Protein AF-A0A3D6DN88-F1 (afdb_monomer_lite)

Structure (mmCIF, N/CA/C/O backbone):
data_AF-A0A3D6DN88-F1
#
_entry.id   AF-A0A3D6DN88-F1
#
loop_
_atom_site.group_PDB
_atom_site.id
_atom_site.type_symbol
_atom_site.label_atom_id
_atom_site.label_alt_id
_atom_site.label_comp_id
_atom_site.label_asym_id
_atom_site.label_entity_id
_atom_site.label_seq_id
_atom_site.pdbx_PDB_ins_code
_atom_site.Cartn_x
_atom_site.Cartn_y
_atom_site.Cartn_z
_atom_site.occupancy
_atom_site.B_iso_or_equiv
_atom_site.auth_seq_id
_atom_site.auth_comp_id
_atom_site.auth_asym_id
_atom_site.auth_atom_id
_atom_site.pdbx_PDB_model_num
ATOM 1 N N . VAL A 1 1 ? -4.951 -26.914 9.205 1.00 35.53 1 VAL A N 1
ATOM 2 C CA . VAL A 1 1 ? -4.952 -25.450 9.433 1.00 35.53 1 VAL A CA 1
ATOM 3 C C . VAL A 1 1 ? -3.585 -24.925 9.035 1.00 35.53 1 VAL A C 1
ATOM 5 O O . VAL A 1 1 ? -2.614 -25.218 9.719 1.00 35.53 1 VAL A O 1
ATOM 8 N N . VAL A 1 2 ? -3.480 -24.282 7.871 1.00 30.03 2 VAL A N 1
ATOM 9 C CA . VAL A 1 2 ? -2.215 -23.715 7.381 1.00 30.03 2 VAL A CA 1
ATOM 10 C C . VAL A 1 2 ? -1.983 -22.422 8.155 1.00 30.03 2 VAL A C 1
ATOM 12 O O . VAL A 1 2 ? -2.781 -21.496 8.041 1.00 30.03 2 VAL A O 1
ATOM 15 N N . ARG A 1 3 ? -0.951 -22.385 9.005 1.00 32.50 3 ARG A N 1
ATOM 16 C CA . ARG A 1 3 ?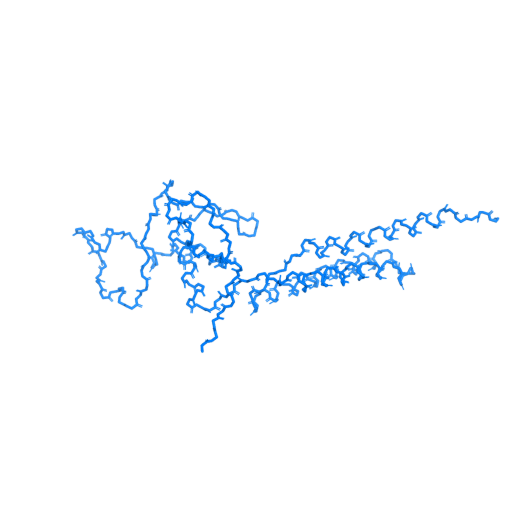 -0.565 -21.158 9.709 1.00 32.50 3 ARG A CA 1
ATOM 17 C C . ARG A 1 3 ? -0.012 -20.183 8.663 1.00 32.50 3 ARG A C 1
ATOM 19 O O . ARG A 1 3 ? 0.866 -20.596 7.902 1.00 32.50 3 ARG A O 1
ATOM 26 N N . PRO A 1 4 ? -0.523 -18.944 8.569 1.00 43.53 4 PRO A N 1
ATOM 27 C CA . PRO A 1 4 ? 0.064 -17.964 7.670 1.00 43.53 4 PRO A CA 1
ATOM 28 C C . PRO A 1 4 ? 1.532 -17.742 8.071 1.00 43.53 4 PRO A C 1
ATOM 30 O O . PRO A 1 4 ? 1.839 -17.767 9.267 1.00 43.53 4 PRO A O 1
ATOM 33 N N . PRO A 1 5 ? 2.449 -17.574 7.104 1.00 41.22 5 PRO A N 1
ATOM 34 C CA . PRO A 1 5 ? 3.838 -17.269 7.405 1.00 41.22 5 PRO A CA 1
ATOM 35 C C . PRO A 1 5 ? 3.883 -15.921 8.127 1.00 41.22 5 PRO A C 1
ATOM 37 O O . PRO A 1 5 ? 3.556 -14.888 7.545 1.00 41.22 5 PRO A O 1
ATOM 40 N N . VAL A 1 6 ? 4.234 -15.953 9.411 1.00 47.09 6 VAL A N 1
ATOM 41 C CA . VAL A 1 6 ? 4.543 -14.756 10.189 1.00 47.09 6 VAL A CA 1
ATOM 42 C C . VAL A 1 6 ? 5.851 -14.213 9.622 1.00 47.09 6 VAL A C 1
ATOM 44 O O . VAL A 1 6 ? 6.874 -14.901 9.634 1.00 47.09 6 VAL A O 1
ATOM 47 N N . GLU A 1 7 ? 5.788 -13.027 9.019 1.00 44.28 7 GLU A N 1
ATOM 48 C CA . GLU A 1 7 ? 6.960 -12.315 8.511 1.00 44.28 7 GLU A CA 1
ATOM 49 C C . GLU A 1 7 ? 7.939 -12.137 9.687 1.00 44.28 7 GLU A C 1
ATOM 51 O O . GLU A 1 7 ? 7.512 -11.837 10.799 1.00 44.28 7 GLU A O 1
ATOM 56 N N . ARG A 1 8 ? 9.217 -12.472 9.450 1.00 45.00 8 ARG A N 1
ATOM 57 C CA . ARG A 1 8 ? 10.301 -12.660 10.438 1.00 45.00 8 ARG A CA 1
ATOM 58 C C . ARG A 1 8 ? 10.067 -11.968 11.784 1.00 45.00 8 ARG A C 1
ATOM 60 O O . ARG A 1 8 ? 9.995 -10.746 11.846 1.00 45.00 8 ARG A O 1
ATOM 67 N N . SER A 1 9 ? 10.098 -12.758 12.855 1.00 44.97 9 SER A N 1
ATOM 68 C CA . SER A 1 9 ? 10.211 -12.258 14.220 1.00 44.97 9 SER A CA 1
ATOM 69 C C . SER A 1 9 ? 11.434 -11.342 14.346 1.00 44.97 9 SER A C 1
ATOM 71 O O . SER A 1 9 ? 12.577 -11.810 14.311 1.00 44.97 9 SER A O 1
ATOM 73 N N . GLY A 1 10 ? 11.204 -10.032 14.407 1.00 47.97 10 GLY A N 1
ATOM 74 C CA . GLY A 1 10 ? 12.234 -9.053 14.731 1.00 47.97 10 GLY A CA 1
ATOM 75 C C . GLY A 1 10 ? 12.596 -9.137 16.212 1.00 47.97 10 GLY A C 1
ATOM 76 O O . GLY A 1 10 ? 11.818 -9.632 17.026 1.00 47.97 10 GLY A O 1
ATOM 77 N N . GLN A 1 11 ? 13.780 -8.649 16.584 1.00 44.59 11 GLN A N 1
ATOM 78 C CA . GLN A 1 11 ? 14.059 -8.387 17.995 1.00 44.59 11 GLN A CA 1
ATOM 79 C C . GLN A 1 11 ? 13.208 -7.197 18.438 1.00 44.59 11 GLN A C 1
ATOM 81 O O . GLN A 1 11 ? 13.181 -6.171 17.756 1.00 44.59 11 GLN A O 1
ATOM 86 N N . ALA A 1 12 ? 12.516 -7.349 19.568 1.00 49.75 12 ALA A N 1
ATOM 87 C CA . ALA A 1 12 ? 11.800 -6.274 20.236 1.00 49.75 12 ALA A CA 1
ATOM 88 C C . ALA A 1 12 ? 12.651 -4.994 20.249 1.00 49.75 12 ALA A C 1
ATOM 90 O O . ALA A 1 12 ? 13.790 -5.006 20.724 1.00 49.75 12 ALA A O 1
ATOM 91 N N . ARG A 1 13 ? 12.110 -3.879 19.740 1.00 52.81 13 ARG A N 1
ATOM 92 C CA . ARG A 1 13 ? 12.705 -2.566 20.016 1.00 52.81 13 ARG A CA 1
ATOM 93 C C . ARG A 1 13 ? 12.749 -2.394 21.535 1.00 52.81 13 ARG A C 1
ATOM 95 O O . ARG A 1 13 ? 11.733 -2.595 22.196 1.00 52.81 13 ARG A O 1
ATOM 102 N N . SER A 1 14 ? 13.903 -1.987 22.062 1.00 51.66 14 SER A N 1
ATOM 103 C CA . SER A 1 14 ? 14.187 -1.780 23.495 1.00 51.66 14 SER A CA 1
ATOM 104 C C . SER A 1 14 ? 13.261 -0.788 24.208 1.00 51.66 14 SER A C 1
ATOM 106 O O . SER A 1 14 ? 13.357 -0.614 25.418 1.00 51.66 14 SER A O 1
ATOM 108 N N . ASP A 1 15 ? 12.389 -0.122 23.459 1.00 59.69 15 ASP A N 1
ATOM 109 C CA . ASP A 1 15 ? 11.631 1.042 23.900 1.00 59.69 15 ASP A CA 1
ATOM 110 C C . ASP A 1 15 ? 10.203 0.669 24.335 1.00 59.69 15 ASP A C 1
ATOM 112 O O . ASP A 1 15 ? 9.448 1.532 24.779 1.00 59.69 15 ASP A O 1
ATOM 116 N N . CYS A 1 16 ? 9.806 -0.605 24.206 1.00 62.19 16 CYS A N 1
ATOM 117 C CA . CYS A 1 16 ? 8.543 -1.092 24.749 1.00 62.19 16 CYS A CA 1
ATOM 118 C C . CYS A 1 16 ? 8.782 -1.677 26.151 1.00 62.19 16 CYS A C 1
ATOM 120 O O . CYS A 1 16 ? 9.330 -2.775 26.254 1.00 62.19 16 CYS A O 1
ATOM 122 N N . PRO A 1 17 ? 8.340 -1.008 27.233 1.00 69.06 17 PRO A N 1
ATOM 123 C CA . PRO A 1 17 ? 8.574 -1.475 28.603 1.00 69.06 17 PRO A CA 1
ATOM 124 C C . PRO A 1 17 ? 7.858 -2.797 28.933 1.00 69.06 17 PRO A C 1
ATOM 126 O O . PRO A 1 17 ? 8.089 -3.363 29.996 1.00 69.06 17 PRO A O 1
ATOM 129 N N . LEU A 1 18 ? 6.982 -3.273 28.041 1.00 69.81 18 LEU A N 1
ATOM 130 C CA . LEU A 1 18 ? 6.251 -4.534 28.166 1.00 69.81 18 LEU A CA 1
ATOM 131 C C . LEU A 1 18 ? 6.956 -5.720 27.493 1.00 69.81 18 LEU A C 1
ATOM 133 O O . LEU A 1 18 ? 6.513 -6.846 27.684 1.00 69.81 18 LEU A O 1
ATOM 137 N N . LEU A 1 19 ? 8.011 -5.482 26.704 1.00 74.12 19 LEU A N 1
ATOM 138 C CA . LEU A 1 19 ? 8.761 -6.537 26.024 1.00 74.12 19 LEU A CA 1
ATOM 139 C C . LEU A 1 19 ? 9.985 -6.925 26.858 1.00 74.12 19 LEU A C 1
ATOM 141 O O . LEU A 1 19 ? 10.793 -6.080 27.243 1.00 74.12 19 LEU A O 1
ATOM 145 N N . THR A 1 20 ? 10.131 -8.217 27.123 1.00 73.25 20 THR A N 1
ATOM 146 C CA . THR A 1 20 ? 11.238 -8.809 27.875 1.00 73.25 20 THR A CA 1
ATOM 147 C C . THR A 1 20 ? 12.112 -9.691 26.985 1.00 73.25 20 THR A C 1
ATOM 149 O O . THR A 1 20 ? 11.738 -10.094 25.881 1.00 73.25 20 THR A O 1
ATOM 152 N N . ALA A 1 21 ? 13.337 -9.968 27.442 1.00 67.00 21 ALA A N 1
ATOM 153 C CA . ALA A 1 21 ? 14.254 -10.838 26.715 1.00 67.00 21 ALA A CA 1
ATOM 154 C C . ALA A 1 21 ? 13.666 -12.257 26.613 1.00 67.00 21 ALA A C 1
ATOM 156 O O . ALA A 1 21 ? 13.482 -12.923 27.628 1.00 67.00 21 ALA A O 1
ATOM 157 N N . GLY A 1 22 ? 13.408 -12.715 25.386 1.00 68.75 22 GLY A N 1
ATOM 158 C CA . GLY A 1 22 ? 12.780 -14.012 25.112 1.00 68.75 22 GLY A CA 1
ATOM 159 C C . GLY A 1 22 ? 11.368 -13.921 24.531 1.00 68.75 22 GLY A C 1
ATOM 160 O O . GLY A 1 22 ? 10.872 -14.937 24.049 1.00 68.75 22 GLY A O 1
ATOM 161 N N . ASP A 1 23 ? 10.754 -12.736 24.510 1.00 70.25 23 ASP A N 1
ATOM 162 C CA . ASP A 1 23 ? 9.445 -12.558 23.883 1.00 70.25 23 ASP A CA 1
ATOM 163 C C . ASP A 1 23 ? 9.529 -12.694 22.358 1.00 70.25 23 ASP A C 1
ATOM 165 O O . ASP A 1 23 ? 10.377 -12.087 21.693 1.00 70.25 23 ASP A O 1
ATOM 169 N N . GLU A 1 24 ? 8.615 -13.483 21.790 1.00 69.06 24 GLU A N 1
ATOM 170 C CA . GLU A 1 24 ? 8.428 -13.563 20.345 1.00 69.06 24 GLU A CA 1
ATOM 171 C C . GLU A 1 24 ? 7.574 -12.387 19.873 1.00 69.06 24 GLU A C 1
ATOM 173 O O . GLU A 1 24 ? 6.378 -12.295 20.158 1.00 69.06 24 GLU A O 1
ATOM 178 N N . VAL A 1 25 ? 8.193 -11.487 19.113 1.00 70.38 25 VAL A N 1
ATOM 179 C CA . VAL A 1 25 ? 7.507 -10.353 18.496 1.00 70.38 25 VAL A CA 1
ATOM 180 C C . VAL A 1 25 ? 7.293 -10.648 17.023 1.00 70.38 25 VAL A C 1
ATOM 182 O O . VAL A 1 25 ? 8.228 -11.013 16.316 1.00 70.38 25 VAL A O 1
ATOM 185 N N . ALA A 1 26 ? 6.065 -10.461 16.550 1.00 68.44 26 ALA A N 1
ATOM 186 C CA . ALA A 1 26 ? 5.732 -10.506 15.136 1.00 68.44 26 ALA A CA 1
ATOM 187 C C . ALA A 1 26 ? 5.526 -9.083 14.616 1.00 68.44 26 ALA A C 1
ATOM 189 O O . ALA A 1 26 ? 4.709 -8.333 15.152 1.00 68.44 26 ALA A O 1
ATOM 190 N N . GLU A 1 27 ? 6.234 -8.721 13.549 1.00 73.06 27 GLU A N 1
ATOM 191 C CA . GLU A 1 27 ? 5.916 -7.513 12.797 1.00 73.06 27 GLU A CA 1
ATOM 192 C C . GLU A 1 27 ? 4.832 -7.839 11.769 1.00 73.06 27 GLU A C 1
ATOM 194 O O . GLU A 1 27 ? 4.849 -8.887 11.121 1.00 73.06 27 GLU A O 1
ATOM 199 N N . THR A 1 28 ? 3.853 -6.949 11.630 1.00 77.75 28 THR A N 1
ATOM 200 C CA . THR A 1 28 ? 2.774 -7.129 10.661 1.00 77.75 28 THR A CA 1
ATOM 201 C C . THR A 1 28 ? 2.483 -5.835 9.925 1.00 77.75 28 THR A C 1
ATOM 203 O O . THR A 1 28 ? 2.458 -4.748 10.507 1.00 77.75 28 THR A O 1
ATOM 206 N N . LEU A 1 29 ? 2.262 -5.955 8.619 1.00 86.31 29 LEU A N 1
ATOM 207 C CA . LEU A 1 29 ? 1.838 -4.848 7.781 1.00 86.31 29 LEU A CA 1
ATOM 208 C C . LEU A 1 29 ? 0.314 -4.749 7.812 1.00 86.31 29 LEU A C 1
ATOM 210 O O . LEU A 1 29 ? -0.404 -5.664 7.410 1.00 86.31 29 LEU A O 1
ATOM 214 N N . ILE A 1 30 ? -0.181 -3.601 8.262 1.00 87.75 30 ILE A N 1
ATOM 215 C CA . ILE A 1 30 ? -1.612 -3.349 8.416 1.00 87.75 30 ILE A CA 1
ATOM 216 C C . ILE A 1 30 ? -2.124 -2.625 7.169 1.00 87.75 30 ILE A C 1
ATOM 218 O O . ILE A 1 30 ? -1.607 -1.574 6.780 1.00 87.75 30 ILE A O 1
ATOM 222 N N . ARG A 1 31 ? -3.179 -3.154 6.539 1.00 89.56 31 ARG A N 1
ATOM 223 C CA . ARG A 1 31 ? -3.932 -2.396 5.532 1.00 89.56 31 ARG A CA 1
ATOM 224 C C . ARG A 1 31 ? -4.912 -1.476 6.250 1.00 89.56 31 ARG A C 1
ATOM 226 O O . ARG A 1 31 ? -5.817 -1.940 6.933 1.00 89.56 31 ARG A O 1
ATOM 233 N N . LEU A 1 32 ? -4.746 -0.177 6.045 1.00 91.25 32 LEU A N 1
ATOM 234 C CA . LEU A 1 32 ? -5.571 0.844 6.683 1.00 91.25 32 LEU A CA 1
ATOM 235 C C . LEU A 1 32 ? -6.907 1.009 5.952 1.00 91.25 32 LEU A C 1
ATOM 237 O O . LEU A 1 32 ? -6.934 1.269 4.740 1.00 91.25 32 LEU A O 1
ATOM 241 N N . ALA A 1 33 ? -8.014 0.914 6.685 1.00 89.88 33 ALA A N 1
ATOM 242 C CA . ALA A 1 33 ? -9.331 1.277 6.180 1.00 89.88 33 ALA A CA 1
ATOM 243 C C . ALA A 1 33 ? -9.450 2.807 6.015 1.00 89.88 33 ALA A C 1
ATOM 245 O O . ALA A 1 33 ? -8.679 3.561 6.621 1.00 89.88 33 ALA A O 1
ATOM 246 N N . PRO A 1 34 ? -10.400 3.309 5.201 1.00 89.75 34 PRO A N 1
ATOM 247 C CA . PRO A 1 34 ? -10.744 4.730 5.193 1.00 89.75 34 PRO A CA 1
ATOM 248 C C . PRO A 1 34 ? -11.037 5.235 6.607 1.00 89.75 34 PRO A C 1
ATOM 250 O O . PRO A 1 34 ? -11.739 4.568 7.362 1.00 89.75 34 PRO A O 1
ATOM 253 N N . ILE A 1 35 ? -10.491 6.395 6.972 1.00 88.19 35 ILE A N 1
ATOM 254 C CA . ILE A 1 35 ? -10.595 6.920 8.341 1.00 88.19 35 ILE A CA 1
ATOM 255 C C . ILE A 1 35 ? -12.052 7.190 8.735 1.00 88.19 35 ILE A C 1
ATOM 257 O O . ILE A 1 35 ? -12.457 6.998 9.879 1.00 88.19 35 ILE A O 1
ATOM 261 N N . GLU A 1 36 ? -12.868 7.557 7.751 1.00 90.62 36 GLU A N 1
ATOM 262 C CA . GLU A 1 36 ? -14.295 7.807 7.889 1.00 90.62 36 GLU A CA 1
ATOM 263 C C . GLU A 1 36 ? -15.058 6.541 8.295 1.00 90.62 36 GLU A C 1
ATOM 265 O O . GLU A 1 36 ? -16.088 6.636 8.957 1.00 90.62 36 GLU A O 1
ATOM 270 N N . ALA A 1 37 ? -14.546 5.352 7.952 1.00 90.94 37 ALA A N 1
ATOM 271 C CA . ALA A 1 37 ? -15.177 4.089 8.319 1.00 90.94 37 ALA A CA 1
ATOM 272 C C . ALA A 1 37 ? -15.158 3.867 9.837 1.00 90.94 37 ALA A C 1
ATOM 274 O O . ALA A 1 37 ? -16.147 3.393 10.391 1.00 90.94 37 ALA A O 1
ATOM 275 N N . TRP A 1 38 ? -14.071 4.246 10.516 1.00 91.19 38 TRP A N 1
ATOM 276 C CA . TRP A 1 38 ? -13.955 4.124 11.974 1.00 91.19 38 TRP A CA 1
ATOM 277 C C . TRP A 1 38 ? -14.589 5.291 12.722 1.00 91.19 38 TRP A C 1
ATOM 279 O O . TRP A 1 38 ? -15.049 5.125 13.846 1.00 91.19 38 TRP A O 1
ATOM 289 N N . ARG A 1 39 ? -14.660 6.465 12.091 1.00 90.94 39 ARG A N 1
ATOM 290 C CA . ARG A 1 39 ? -15.232 7.679 12.693 1.00 90.94 39 ARG A CA 1
ATOM 291 C C . ARG A 1 39 ? -16.720 7.870 12.415 1.00 90.94 39 ARG A C 1
ATOM 293 O O . ARG A 1 39 ? -17.289 8.876 12.830 1.00 90.94 39 ARG A O 1
ATOM 300 N N . ALA A 1 40 ? -17.355 6.924 11.729 1.00 91.00 40 ALA A N 1
ATOM 301 C CA . ALA A 1 40 ? -18.797 6.927 11.549 1.00 91.00 40 ALA A CA 1
ATOM 302 C C . ALA A 1 40 ? -19.500 6.839 12.923 1.00 91.00 40 ALA A C 1
ATOM 304 O O . ALA A 1 40 ? -19.127 5.977 13.721 1.00 91.00 40 ALA A O 1
ATOM 305 N N . PRO A 1 41 ? -20.552 7.640 13.191 1.00 86.25 41 PRO A N 1
ATOM 306 C CA . PRO A 1 41 ? -21.236 7.649 14.492 1.00 86.25 41 PRO A CA 1
ATOM 307 C C . PRO A 1 41 ? -21.749 6.274 14.944 1.00 86.25 41 PRO A C 1
ATOM 309 O O . PRO A 1 41 ? -21.786 5.977 16.127 1.00 86.25 41 PRO A O 1
ATOM 312 N N . ALA A 1 42 ? -22.097 5.396 13.999 1.00 84.88 42 ALA A N 1
ATOM 313 C CA . ALA A 1 42 ? -22.546 4.036 14.298 1.00 84.88 42 ALA A CA 1
ATOM 314 C C . ALA A 1 42 ? -21.425 3.082 14.767 1.00 84.88 42 ALA A C 1
ATOM 316 O O . ALA A 1 42 ? -21.713 1.962 15.176 1.00 84.88 42 ALA A O 1
ATOM 317 N N . ARG A 1 43 ? -20.153 3.476 14.642 1.00 87.06 43 ARG A N 1
ATOM 318 C CA . ARG A 1 43 ? -18.965 2.656 14.952 1.00 87.06 43 ARG A CA 1
ATOM 319 C C . ARG A 1 43 ? -18.051 3.297 15.994 1.00 87.06 43 ARG A C 1
ATOM 321 O O . ARG A 1 43 ? -17.115 2.648 16.449 1.00 87.06 43 ARG A O 1
ATOM 328 N N . ARG A 1 44 ? -18.323 4.549 16.362 1.00 89.94 44 ARG A N 1
ATOM 329 C CA . ARG A 1 44 ? -17.591 5.301 17.374 1.00 89.94 44 ARG A CA 1
ATOM 330 C C . ARG A 1 44 ? -18.561 5.704 18.469 1.00 89.94 44 ARG A C 1
ATOM 332 O O . ARG A 1 44 ? -19.419 6.551 18.248 1.00 89.94 44 ARG A O 1
ATOM 339 N N . LEU A 1 45 ? -18.402 5.068 19.619 1.00 88.69 45 LEU A N 1
ATOM 340 C CA . LEU A 1 45 ? -19.227 5.283 20.795 1.00 88.69 45 LEU A CA 1
ATOM 341 C C . LEU A 1 45 ? -18.359 5.873 21.893 1.00 88.69 45 LEU A C 1
ATOM 343 O O . LEU A 1 45 ? -17.238 5.405 22.111 1.00 88.69 45 LEU A O 1
ATOM 347 N N . ASP A 1 46 ? -18.890 6.876 22.576 1.00 88.25 46 ASP A N 1
ATOM 348 C CA . ASP A 1 46 ? -18.246 7.413 23.766 1.00 88.25 46 ASP A CA 1
ATOM 349 C C . ASP A 1 46 ? -18.506 6.463 24.938 1.00 88.25 46 ASP A C 1
ATOM 351 O O . ASP A 1 46 ? -19.574 5.851 25.047 1.00 88.25 46 ASP A O 1
ATOM 355 N N . TYR A 1 47 ? -17.526 6.313 25.825 1.00 86.12 47 TYR A N 1
ATOM 356 C CA . TYR A 1 47 ? -17.605 5.347 26.922 1.00 86.12 47 TYR A CA 1
ATOM 357 C C . TYR A 1 47 ? -18.808 5.625 27.842 1.00 86.12 47 TYR A C 1
ATOM 359 O O . TYR A 1 47 ? -19.482 4.711 28.323 1.00 86.12 47 TYR A O 1
ATOM 367 N N . GLU A 1 48 ? -19.140 6.900 28.017 1.00 85.75 48 GLU A N 1
ATOM 368 C CA . GLU A 1 48 ? -20.264 7.415 28.790 1.00 85.75 48 GLU A CA 1
ATOM 369 C C . GLU A 1 48 ? -21.622 6.953 28.242 1.00 85.75 48 GLU A C 1
ATOM 371 O O . GLU A 1 48 ? -22.578 6.822 29.005 1.00 85.75 48 GLU A O 1
ATOM 376 N N . GLN A 1 49 ? -21.713 6.654 26.943 1.00 86.00 49 GLN A N 1
ATOM 377 C CA . GLN A 1 49 ? -22.938 6.146 26.317 1.00 86.00 49 GLN A CA 1
ATOM 378 C C . GLN A 1 49 ? -23.214 4.680 26.677 1.00 86.00 49 GLN A C 1
ATOM 380 O O . GLN A 1 49 ? -24.353 4.231 26.547 1.00 86.00 49 GLN A O 1
ATOM 385 N N . ILE A 1 50 ? -22.192 3.946 27.133 1.00 83.56 50 ILE A N 1
ATOM 386 C CA . ILE A 1 50 ? -22.265 2.517 27.463 1.00 83.56 50 ILE A CA 1
ATOM 387 C C . ILE A 1 50 ? -22.274 2.308 28.981 1.00 83.56 50 ILE A C 1
ATOM 389 O O . ILE A 1 50 ? -23.077 1.533 29.492 1.00 83.56 50 ILE A O 1
ATOM 393 N N . ALA A 1 51 ? -21.384 2.990 29.706 1.00 82.62 51 ALA A N 1
ATOM 394 C CA . ALA A 1 51 ? -21.153 2.766 31.135 1.00 82.62 51 ALA A CA 1
ATOM 395 C C . ALA A 1 51 ? -21.426 4.002 32.013 1.00 82.62 51 ALA A C 1
ATOM 397 O O . ALA A 1 51 ? -21.179 3.968 33.219 1.00 82.62 51 ALA A O 1
ATOM 398 N N . GLY A 1 52 ? -21.906 5.105 31.429 1.00 81.25 52 GLY A N 1
ATOM 399 C CA . GLY A 1 52 ? -22.206 6.331 32.164 1.00 81.25 52 GLY A CA 1
ATOM 400 C C . GLY A 1 52 ? -23.569 6.311 32.875 1.00 81.25 52 GLY A C 1
ATOM 401 O O . GLY A 1 52 ? -24.420 5.468 32.589 1.00 81.25 52 GLY A O 1
ATOM 402 N N . PRO A 1 53 ? -23.834 7.290 33.761 1.00 77.56 53 PRO A N 1
ATOM 403 C CA . PRO A 1 53 ? -25.109 7.410 34.480 1.00 77.56 53 PRO A CA 1
ATOM 404 C C . PRO A 1 53 ? -26.326 7.602 33.561 1.00 77.56 53 PRO A C 1
ATOM 406 O O . PRO A 1 53 ? -27.451 7.309 33.953 1.00 77.56 53 PRO A O 1
ATOM 409 N N . ALA A 1 54 ? -26.093 8.108 32.348 1.00 78.94 54 ALA A N 1
ATOM 410 C CA . ALA A 1 54 ? -27.089 8.326 31.304 1.00 78.94 54 ALA A CA 1
ATOM 411 C C . ALA A 1 54 ? -26.825 7.431 30.079 1.00 78.94 54 ALA A C 1
ATOM 413 O O . ALA A 1 54 ? -27.016 7.876 28.948 1.00 78.94 54 ALA A O 1
ATOM 414 N N . ALA A 1 55 ? -26.336 6.203 30.295 1.00 81.56 55 ALA A N 1
ATOM 415 C CA . ALA A 1 55 ? -26.055 5.255 29.222 1.00 81.56 55 ALA A CA 1
ATOM 416 C C . ALA A 1 55 ? -27.266 5.115 28.284 1.00 81.56 55 ALA A C 1
ATOM 418 O O . ALA A 1 55 ? -28.378 4.789 28.705 1.00 81.56 55 ALA A O 1
ATOM 419 N N . THR A 1 56 ? -27.044 5.394 27.004 1.00 82.38 56 THR A N 1
ATOM 420 C CA . THR A 1 56 ? -28.067 5.355 25.954 1.00 82.38 56 THR A CA 1
ATOM 421 C C . THR A 1 56 ? -28.024 4.056 25.160 1.00 82.38 56 THR A C 1
ATOM 423 O O . THR A 1 56 ? -28.983 3.741 24.455 1.00 82.38 56 THR A O 1
ATOM 426 N N . ILE A 1 57 ? -26.932 3.294 25.281 1.00 81.81 57 ILE A N 1
ATOM 427 C CA . ILE A 1 57 ? -26.728 2.029 24.583 1.00 81.81 57 ILE A CA 1
ATOM 428 C C . ILE A 1 57 ? -26.920 0.868 25.551 1.00 81.81 57 ILE A C 1
ATOM 430 O O . ILE A 1 57 ? -26.276 0.768 26.591 1.00 81.81 57 ILE A O 1
ATOM 434 N N . THR A 1 58 ? -27.818 -0.039 25.184 1.00 75.19 58 THR A N 1
ATOM 435 C CA . THR A 1 58 ? -28.085 -1.261 25.947 1.00 75.19 58 THR A CA 1
ATOM 436 C C . THR A 1 58 ? -27.117 -2.368 25.533 1.00 75.19 58 THR A C 1
ATOM 438 O O . THR A 1 58 ? -26.746 -2.473 24.366 1.00 75.19 58 THR A O 1
ATOM 441 N N . GLY A 1 59 ? -26.743 -3.254 26.464 1.00 68.94 59 GLY A N 1
ATOM 442 C CA . GLY A 1 59 ? -25.800 -4.350 26.185 1.00 68.94 59 GLY A CA 1
ATOM 443 C C . GLY A 1 59 ? -26.217 -5.266 25.021 1.00 68.94 59 GLY A C 1
ATOM 444 O O . GLY A 1 59 ? -25.362 -5.799 24.320 1.00 68.94 59 GLY A O 1
ATOM 445 N N . GLY A 1 60 ? -27.522 -5.387 24.748 1.00 78.62 60 GLY A N 1
ATOM 446 C CA . GLY A 1 60 ? -28.036 -6.138 23.598 1.00 78.62 60 GLY A CA 1
ATOM 447 C C . GLY A 1 60 ? -27.673 -5.533 22.236 1.00 78.62 60 GLY A C 1
ATOM 448 O O . GLY A 1 60 ? -27.564 -6.269 21.261 1.00 78.62 60 GLY A O 1
ATOM 449 N N . GLN A 1 61 ? -27.436 -4.220 22.152 1.00 82.38 61 GLN A N 1
ATOM 450 C CA . GLN A 1 61 ? -27.083 -3.548 20.892 1.00 82.38 61 GLN A CA 1
ATOM 451 C C . GLN A 1 61 ? -25.646 -3.836 20.438 1.00 82.38 61 GLN A C 1
ATOM 453 O O . GLN A 1 61 ? -25.353 -3.727 19.251 1.00 82.38 61 GLN A O 1
ATOM 458 N N . LEU A 1 62 ? -24.771 -4.237 21.364 1.00 85.00 62 LEU A N 1
ATOM 459 C CA . LEU A 1 62 ? -23.383 -4.624 21.087 1.00 85.00 62 LEU A CA 1
ATOM 460 C C . LEU A 1 62 ? -23.201 -6.150 21.049 1.00 85.00 62 LEU A C 1
ATOM 462 O O . LEU A 1 62 ? -22.083 -6.645 2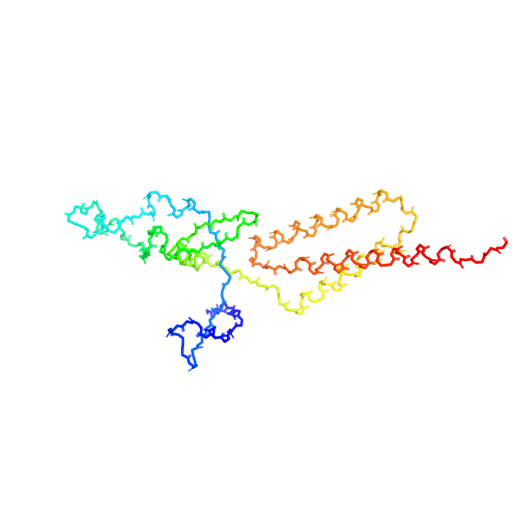0.896 1.00 85.00 62 LEU A O 1
ATOM 466 N N . ALA A 1 63 ? -24.285 -6.917 21.194 1.00 87.38 63 ALA A N 1
ATOM 467 C CA . ALA A 1 63 ? -24.220 -8.370 21.220 1.00 87.38 63 ALA A CA 1
ATOM 468 C C . ALA A 1 63 ? -23.634 -8.923 19.907 1.00 87.38 63 ALA A C 1
ATOM 470 O O . ALA A 1 63 ? -24.076 -8.579 18.811 1.00 87.38 63 ALA A O 1
ATOM 471 N N . GLY A 1 64 ? -22.624 -9.790 20.026 1.00 87.75 64 GLY A N 1
ATOM 472 C CA . GLY A 1 64 ? -21.933 -10.390 18.878 1.00 87.75 64 GLY A CA 1
ATOM 473 C C . GLY A 1 64 ? -20.962 -9.455 18.149 1.00 87.75 64 GLY A C 1
ATOM 474 O O . GLY A 1 64 ? -20.431 -9.838 17.108 1.00 87.75 64 GLY A O 1
ATOM 475 N N . GLN A 1 65 ? -20.712 -8.252 18.672 1.00 88.62 65 GLN A N 1
ATOM 476 C CA . GLN A 1 65 ? -19.734 -7.320 18.117 1.00 88.62 65 GLN A CA 1
ATOM 477 C C . GLN A 1 65 ? -18.397 -7.408 18.859 1.00 88.62 65 GLN A C 1
ATOM 479 O O . GLN A 1 65 ? -18.343 -7.684 20.056 1.00 88.62 65 GLN A O 1
ATOM 484 N N . ILE A 1 66 ? -17.306 -7.136 18.142 1.00 90.69 66 ILE A N 1
ATOM 485 C CA . ILE A 1 66 ? -15.995 -6.910 18.754 1.00 90.69 66 ILE A CA 1
ATOM 486 C C . ILE A 1 66 ? -15.892 -5.419 19.053 1.00 90.69 66 ILE A C 1
ATOM 488 O O . ILE A 1 66 ? -15.852 -4.602 18.133 1.00 90.69 66 ILE A O 1
ATOM 492 N N . VAL A 1 67 ? -15.867 -5.079 20.339 1.00 90.12 67 VAL A N 1
ATOM 493 C CA . VAL A 1 67 ? -15.751 -3.699 20.815 1.00 90.12 67 VAL A CA 1
ATOM 494 C C . VAL A 1 67 ? -14.308 -3.446 21.223 1.00 90.12 67 VAL A C 1
ATOM 496 O O . VAL A 1 67 ? -13.748 -4.176 22.040 1.00 90.12 67 VAL A O 1
ATOM 499 N N . LEU A 1 68 ? -13.709 -2.409 20.644 1.00 92.31 68 LEU A N 1
ATOM 500 C CA . LEU A 1 68 ? -12.364 -1.961 20.979 1.00 92.31 68 LEU A CA 1
ATOM 501 C C . LEU A 1 68 ? -12.468 -0.675 21.789 1.00 92.31 68 LEU A C 1
ATOM 503 O O . LEU A 1 68 ? -13.161 0.258 21.390 1.00 92.31 68 LEU A O 1
ATOM 507 N N . VAL A 1 69 ? -11.782 -0.647 22.927 1.00 90.94 69 VAL A N 1
ATOM 508 C CA . VAL A 1 69 ? -11.771 0.489 23.850 1.00 90.94 69 VAL A CA 1
ATOM 509 C C . VAL A 1 69 ? -10.364 1.066 23.873 1.00 90.94 69 VAL A C 1
ATOM 511 O O . VAL A 1 69 ? -9.392 0.330 24.027 1.00 90.94 69 VAL A O 1
ATOM 514 N N . GLY A 1 70 ? -10.258 2.380 23.724 1.00 90.50 70 GLY A N 1
ATOM 515 C CA . GLY A 1 70 ? -8.996 3.103 23.825 1.00 90.50 70 GLY A CA 1
ATOM 516 C C . GLY A 1 70 ? -9.228 4.601 23.956 1.00 90.50 70 GLY A C 1
ATOM 517 O O . GLY A 1 70 ? -10.372 5.060 23.957 1.00 90.50 70 GLY A O 1
ATOM 518 N N . ASP A 1 71 ? -8.143 5.358 24.097 1.00 89.69 71 ASP A N 1
ATOM 519 C CA . ASP A 1 71 ? -8.219 6.804 24.283 1.00 89.69 71 ASP A CA 1
ATOM 520 C C . ASP A 1 71 ? -8.387 7.510 22.931 1.00 89.69 71 ASP A C 1
ATOM 522 O O . ASP A 1 71 ? -7.520 7.454 22.063 1.00 89.69 71 ASP A O 1
ATOM 526 N N . GLY A 1 72 ? -9.544 8.142 22.737 1.00 86.44 72 GLY A N 1
ATOM 527 C CA . GLY A 1 72 ? -9.873 8.907 21.533 1.00 86.44 72 GLY A CA 1
ATOM 528 C C . GLY A 1 72 ? -9.749 10.421 21.711 1.00 86.44 72 GLY A C 1
ATOM 529 O O . GLY A 1 72 ? -10.306 11.161 20.893 1.00 86.44 72 GLY A O 1
ATOM 530 N N . ARG A 1 73 ? -9.135 10.884 22.812 1.00 87.31 73 ARG A N 1
ATOM 531 C CA . ARG A 1 73 ? -8.949 12.310 23.114 1.00 87.31 73 ARG A CA 1
ATOM 532 C C . ARG A 1 73 ? -7.744 12.861 22.359 1.00 87.31 73 ARG A C 1
ATOM 534 O O . ARG A 1 73 ? -6.698 12.225 22.288 1.00 87.31 73 ARG A O 1
ATOM 541 N N . ALA A 1 74 ? -7.881 14.089 21.862 1.00 86.38 74 ALA A N 1
ATOM 542 C CA . ALA A 1 74 ? -6.811 14.761 21.134 1.00 86.38 74 ALA A CA 1
ATOM 543 C C . ALA A 1 74 ? -5.530 14.873 21.979 1.00 86.38 74 ALA A C 1
ATOM 545 O O . ALA A 1 74 ? -5.585 15.232 23.158 1.00 86.38 74 ALA A O 1
ATOM 546 N N . GLY A 1 75 ? -4.382 14.592 21.364 1.00 84.62 75 GLY A N 1
ATOM 547 C CA . GLY A 1 75 ? -3.077 14.586 22.027 1.00 84.62 75 GLY A CA 1
ATOM 548 C C . GLY A 1 75 ? -2.787 13.355 22.897 1.00 84.62 75 GLY A C 1
ATOM 549 O O . GLY A 1 75 ? -1.725 13.310 23.517 1.00 84.62 75 GLY A O 1
ATOM 550 N N . SER A 1 76 ? -3.684 12.365 22.938 1.00 85.81 76 SER A N 1
ATOM 551 C CA . SER A 1 76 ? -3.483 11.086 23.627 1.00 85.81 76 SER A CA 1
ATOM 552 C C . SER A 1 76 ? -3.560 9.932 22.632 1.00 85.81 76 SER A C 1
ATOM 554 O O . SER A 1 76 ? -4.484 9.872 21.827 1.00 85.81 76 SER A O 1
ATOM 556 N N . ASP A 1 77 ? -2.584 9.020 22.680 1.00 86.94 77 ASP A N 1
ATOM 557 C CA . ASP A 1 77 ? -2.533 7.819 21.830 1.00 86.94 77 ASP A CA 1
ATOM 558 C C . ASP A 1 77 ? -2.692 8.112 20.319 1.00 86.94 77 ASP A C 1
ATOM 560 O O . ASP A 1 77 ? -3.318 7.364 19.571 1.00 86.94 77 ASP A O 1
ATOM 564 N N . GLU A 1 78 ? -2.149 9.240 19.852 1.00 89.94 78 GLU A N 1
ATOM 565 C CA . GLU A 1 78 ? -2.245 9.664 18.455 1.00 89.94 78 GLU A CA 1
ATOM 566 C C . GLU A 1 78 ? -1.002 9.287 17.644 1.00 89.94 78 GLU A C 1
ATOM 568 O O . GLU A 1 78 ? 0.142 9.548 18.017 1.00 89.94 78 GLU A O 1
ATOM 573 N N . PHE A 1 79 ? -1.242 8.760 16.449 1.00 89.69 79 PHE A N 1
ATOM 574 C CA . PHE A 1 79 ? -0.230 8.353 15.492 1.00 89.69 79 PHE A CA 1
ATOM 575 C C . PHE A 1 79 ? -0.435 9.081 14.173 1.00 89.69 79 PHE A C 1
ATOM 577 O O . PHE A 1 79 ? -1.527 9.111 13.598 1.00 89.69 79 PHE A O 1
ATOM 584 N N . ARG A 1 80 ? 0.652 9.645 13.649 1.00 90.19 80 ARG A N 1
ATOM 585 C CA . ARG A 1 80 ? 0.667 10.221 12.308 1.00 90.19 80 ARG A CA 1
ATOM 586 C C . ARG A 1 80 ? 1.005 9.134 11.298 1.00 90.19 80 ARG A C 1
ATOM 588 O O . ARG A 1 80 ? 2.104 8.588 11.316 1.00 90.19 80 ARG A O 1
ATOM 595 N N . VAL A 1 81 ? 0.072 8.857 10.396 1.00 89.06 81 VAL A N 1
ATOM 596 C CA . VAL A 1 81 ? 0.199 7.800 9.395 1.00 89.06 81 VAL A CA 1
ATOM 597 C C . VAL A 1 81 ? 0.138 8.392 7.995 1.00 89.06 81 VAL A C 1
ATOM 599 O O . VAL A 1 81 ? -0.650 9.292 7.711 1.00 89.06 81 VAL A O 1
ATOM 602 N N . LEU A 1 82 ? 0.985 7.889 7.102 1.00 84.94 82 LEU A N 1
ATOM 603 C CA . LEU A 1 82 ? 0.999 8.280 5.696 1.00 84.94 82 LEU A CA 1
ATOM 604 C C . LEU A 1 82 ? 0.120 7.333 4.883 1.00 84.94 82 LEU A C 1
ATOM 606 O O . LEU A 1 82 ? 0.349 6.124 4.855 1.00 84.94 82 LEU A O 1
ATOM 610 N N . ARG A 1 83 ? -0.861 7.894 4.176 1.00 81.69 83 ARG A N 1
ATOM 611 C CA . ARG A 1 83 ? -1.717 7.173 3.235 1.00 81.69 83 ARG A CA 1
ATOM 612 C C . ARG A 1 83 ? -1.611 7.819 1.858 1.00 81.69 83 ARG A C 1
ATOM 614 O O . ARG A 1 83 ? -2.201 8.864 1.574 1.00 81.69 83 ARG A O 1
ATOM 621 N N . GLY A 1 84 ? -0.820 7.195 0.988 1.00 79.62 84 GLY A N 1
ATOM 622 C CA . GLY A 1 84 ? -0.431 7.801 -0.283 1.00 79.62 84 GLY A CA 1
ATOM 623 C C . GLY A 1 84 ? 0.392 9.066 -0.038 1.00 79.62 84 GLY A C 1
ATOM 624 O O . GLY A 1 84 ? 1.427 9.010 0.615 1.00 79.62 84 GLY A O 1
ATOM 625 N N . VAL A 1 85 ? -0.079 10.207 -0.544 1.00 79.75 85 VAL A N 1
ATOM 626 C CA . VAL A 1 85 ? 0.570 11.519 -0.349 1.00 79.75 85 VAL A CA 1
ATOM 627 C C . VAL A 1 85 ? -0.003 12.316 0.825 1.00 79.75 85 VAL A C 1
ATOM 629 O O . VAL A 1 85 ? 0.481 13.406 1.120 1.00 79.75 85 VAL A O 1
ATOM 632 N N . ARG A 1 86 ? -1.061 11.817 1.476 1.00 83.44 86 ARG A N 1
ATOM 633 C CA . ARG A 1 86 ? -1.719 12.510 2.588 1.00 83.44 86 ARG A CA 1
ATOM 634 C C . ARG A 1 86 ? -1.231 11.951 3.916 1.00 83.44 86 ARG A C 1
ATOM 636 O O . ARG A 1 86 ? -1.046 10.746 4.065 1.00 83.44 86 ARG A O 1
ATOM 643 N N . SER A 1 87 ? -1.056 12.846 4.878 1.00 87.31 87 SER A N 1
ATOM 644 C CA . SER A 1 87 ? -0.871 12.477 6.275 1.00 87.31 87 SER A CA 1
ATOM 645 C C . SER A 1 87 ? -2.232 12.460 6.959 1.00 87.31 87 SER A C 1
ATOM 647 O O . SER A 1 87 ? -3.004 13.407 6.831 1.00 87.31 87 SER A O 1
ATOM 649 N N . GLU A 1 88 ? -2.499 11.405 7.713 1.00 89.94 88 GLU A N 1
ATOM 650 C CA . GLU A 1 88 ? -3.692 11.234 8.533 1.00 89.94 88 GLU A CA 1
ATOM 651 C C . GLU A 1 88 ? -3.262 11.092 9.997 1.00 89.94 88 GLU A C 1
ATOM 653 O O . GLU A 1 88 ? -2.222 10.502 10.291 1.00 89.94 88 GLU A O 1
ATOM 658 N N . LEU A 1 89 ? -4.045 11.654 10.916 1.00 91.06 89 LEU A N 1
ATOM 659 C CA . LEU A 1 89 ? -3.857 11.464 12.353 1.00 91.06 89 LEU A CA 1
ATOM 660 C C . LEU A 1 89 ? -4.865 10.421 12.828 1.00 91.06 89 LEU A C 1
ATOM 662 O O . LEU A 1 89 ? -6.070 10.612 12.628 1.00 91.06 89 LEU A O 1
ATOM 666 N N . ARG A 1 90 ? -4.377 9.328 13.413 1.00 91.69 90 ARG A N 1
ATOM 667 C CA . ARG A 1 90 ? -5.189 8.202 13.883 1.00 91.69 90 ARG A CA 1
ATOM 668 C C . ARG A 1 90 ? -4.955 7.943 15.358 1.00 91.69 90 ARG A C 1
ATOM 670 O O . ARG A 1 90 ? -3.823 8.044 15.810 1.00 91.69 90 ARG A O 1
ATOM 677 N N . HIS A 1 91 ? -6.005 7.570 16.074 1.00 92.69 91 HIS A N 1
ATOM 678 C CA . HIS A 1 91 ? -5.868 7.089 17.449 1.00 92.69 91 HIS A CA 1
ATOM 679 C C . HIS A 1 91 ? -5.363 5.640 17.438 1.00 92.69 91 HIS A C 1
ATOM 681 O O . HIS A 1 91 ? -5.662 4.892 16.501 1.00 92.69 91 HIS A O 1
ATOM 687 N N . GLY A 1 92 ? -4.640 5.206 18.467 1.00 91.56 92 GLY A N 1
ATOM 688 C CA . GLY A 1 92 ? -4.115 3.845 18.550 1.00 91.56 92 GLY A CA 1
ATOM 689 C C . GLY A 1 92 ? -5.226 2.802 18.479 1.00 91.56 92 GLY A C 1
ATOM 690 O O . GLY A 1 92 ? -5.084 1.806 17.769 1.00 91.56 92 GLY A O 1
ATOM 691 N N . VAL A 1 93 ? -6.389 3.062 19.085 1.00 93.00 93 VAL A N 1
ATOM 692 C CA . VAL A 1 93 ? -7.575 2.193 18.956 1.00 93.00 93 VAL A CA 1
ATOM 693 C C . VAL A 1 93 ? -8.048 2.027 17.504 1.00 93.00 93 VAL A C 1
ATOM 695 O O . VAL A 1 93 ? -8.473 0.940 17.119 1.00 93.00 93 VAL A O 1
ATOM 698 N N . GLU A 1 94 ? -7.913 3.059 16.662 1.00 93.75 94 GLU A N 1
ATOM 699 C CA . GLU A 1 94 ? -8.266 2.993 15.236 1.00 93.75 94 GLU A CA 1
ATOM 700 C C . GLU A 1 94 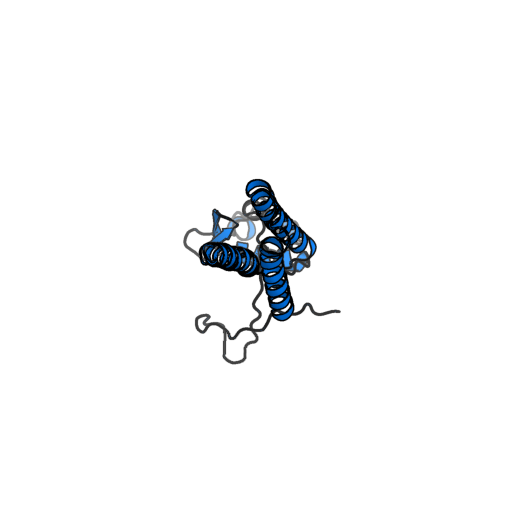? -7.284 2.079 14.474 1.00 93.75 94 GLU A C 1
ATOM 702 O O . GLU A 1 94 ? -7.695 1.329 13.589 1.00 93.75 94 GLU A O 1
ATOM 707 N N . LEU A 1 95 ? -5.999 2.071 14.852 1.00 92.25 95 LEU A N 1
ATOM 708 C CA . LEU A 1 95 ? -4.994 1.166 14.275 1.00 92.25 95 LEU A CA 1
ATOM 709 C C . LEU A 1 95 ? -5.207 -0.291 14.706 1.00 92.25 95 LEU A C 1
ATOM 711 O O . LEU A 1 95 ? -5.080 -1.205 13.889 1.00 92.25 95 LEU A O 1
ATOM 715 N N . HIS A 1 96 ? -5.581 -0.517 15.966 1.00 91.69 96 HIS A N 1
ATOM 716 C CA . HIS A 1 96 ? -5.961 -1.848 16.443 1.00 91.69 96 HIS A CA 1
ATOM 717 C C . HIS A 1 96 ? -7.238 -2.342 15.748 1.00 91.69 96 HIS A C 1
ATOM 719 O O . HIS A 1 96 ? -7.325 -3.520 15.399 1.00 91.69 96 HIS A O 1
ATOM 725 N N . ALA A 1 97 ? -8.197 -1.451 15.471 1.00 93.25 97 ALA A N 1
ATOM 726 C CA . ALA A 1 97 ? -9.385 -1.775 14.683 1.00 93.25 97 ALA A CA 1
ATOM 727 C C . ALA A 1 97 ? -9.032 -2.199 13.254 1.00 93.25 97 ALA A C 1
ATOM 729 O O . ALA A 1 97 ? -9.558 -3.203 12.769 1.00 93.25 97 ALA A O 1
ATOM 730 N N . ASP A 1 98 ? -8.095 -1.500 12.603 1.00 93.38 98 ASP A N 1
ATOM 731 C CA . ASP A 1 98 ? -7.567 -1.914 11.303 1.00 93.38 98 ASP A CA 1
ATOM 732 C C . ASP A 1 98 ? -6.927 -3.311 11.381 1.00 93.38 98 ASP A C 1
ATOM 734 O O . ASP A 1 98 ? -7.207 -4.159 10.533 1.00 93.38 98 ASP A O 1
ATOM 738 N N . LEU A 1 99 ? -6.108 -3.594 12.399 1.00 92.06 99 LEU A N 1
ATOM 739 C CA . LEU A 1 99 ? -5.482 -4.909 12.580 1.00 92.06 99 LEU A CA 1
ATOM 740 C C . LEU A 1 99 ? -6.524 -6.025 12.751 1.00 92.06 99 LEU A C 1
ATOM 742 O O . LEU A 1 99 ? -6.491 -7.011 12.014 1.00 92.06 99 LEU A O 1
ATOM 746 N N . VAL A 1 100 ? -7.477 -5.859 13.673 1.00 92.62 100 VAL A N 1
ATOM 747 C CA . VAL A 1 100 ? -8.549 -6.841 13.908 1.00 92.62 100 VAL A CA 1
ATOM 748 C C . VAL A 1 100 ? -9.372 -7.049 12.641 1.00 9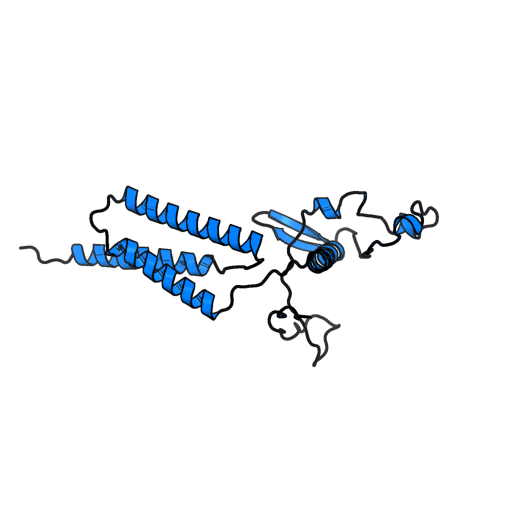2.62 100 VAL A C 1
ATOM 750 O O . VAL A 1 100 ? -9.636 -8.186 12.257 1.00 92.62 100 VAL A O 1
ATOM 753 N N . ASN A 1 101 ? -9.727 -5.974 11.936 1.00 92.50 101 ASN A N 1
ATOM 754 C CA . ASN A 1 101 ? -10.469 -6.081 10.687 1.00 92.50 101 ASN A CA 1
ATOM 755 C C . ASN A 1 101 ? -9.679 -6.830 9.601 1.00 92.50 101 ASN A C 1
ATOM 757 O O . ASN A 1 101 ? -10.257 -7.652 8.893 1.00 92.50 101 ASN A O 1
ATOM 761 N N . ASN A 1 102 ? -8.366 -6.606 9.486 1.00 91.56 102 ASN A N 1
ATOM 762 C CA . ASN A 1 102 ? -7.520 -7.369 8.564 1.00 91.56 102 ASN A CA 1
ATOM 763 C C . ASN A 1 102 ? -7.505 -8.863 8.905 1.00 91.56 102 ASN A C 1
ATOM 765 O O . ASN A 1 102 ? -7.654 -9.686 8.002 1.00 91.56 102 ASN A O 1
ATOM 769 N N . LEU A 1 103 ? -7.401 -9.215 10.191 1.00 90.62 103 LEU A N 1
ATOM 770 C CA . LEU A 1 103 ? -7.451 -10.607 10.647 1.00 90.62 103 LEU A CA 1
ATOM 771 C C . LEU A 1 103 ? -8.795 -11.267 10.313 1.00 90.62 103 LEU A C 1
ATOM 773 O O . LEU A 1 103 ? -8.816 -12.369 9.769 1.00 90.62 103 LEU A O 1
ATOM 777 N N . LEU A 1 104 ? -9.911 -10.578 10.571 1.00 92.19 104 LEU A N 1
ATOM 778 C CA . LEU A 1 104 ? -11.256 -11.077 10.259 1.00 92.19 104 LEU A CA 1
ATOM 779 C C . LEU A 1 104 ? -11.483 -11.263 8.754 1.00 92.19 104 LEU A C 1
ATOM 781 O O . LEU A 1 104 ? -12.183 -12.185 8.343 1.00 92.19 104 LEU A O 1
ATOM 785 N N . GLN A 1 105 ? -10.895 -10.398 7.927 1.00 90.00 105 GLN A N 1
ATOM 786 C CA . GLN A 1 105 ? -10.995 -10.475 6.468 1.00 90.00 105 GLN A CA 1
ATOM 787 C C . GLN A 1 105 ? -9.972 -11.436 5.840 1.00 90.00 105 GLN A C 1
ATOM 789 O O . GLN A 1 105 ? -9.980 -11.611 4.621 1.00 90.00 105 GLN A O 1
ATOM 794 N N . GLY A 1 106 ? -9.072 -12.032 6.632 1.00 87.75 106 GLY A N 1
ATOM 795 C CA . GLY A 1 106 ? -7.957 -12.832 6.115 1.00 87.75 106 GLY A CA 1
ATOM 796 C C . GLY A 1 106 ? -7.008 -12.025 5.220 1.00 87.75 106 GLY A C 1
ATOM 797 O O . GLY A 1 106 ? -6.387 -12.571 4.305 1.00 87.75 106 GLY A O 1
ATOM 798 N N . VAL A 1 107 ? -6.928 -10.708 5.429 1.00 87.19 107 VAL A N 1
ATOM 799 C CA . VAL A 1 107 ? -6.037 -9.829 4.674 1.00 87.19 107 VAL A CA 1
ATOM 800 C C . VAL A 1 107 ? -4.635 -9.959 5.250 1.00 87.19 107 VAL A C 1
ATOM 802 O O . VAL A 1 107 ? -4.351 -9.511 6.358 1.00 87.19 107 VAL A O 1
ATOM 805 N N . HIS A 1 108 ? -3.744 -10.537 4.451 1.00 86.00 108 HIS A N 1
ATOM 806 C CA . HIS A 1 108 ? -2.329 -10.668 4.771 1.00 86.00 108 HIS A CA 1
ATOM 807 C C . HIS A 1 108 ? -1.520 -9.817 3.800 1.00 86.00 108 HIS A C 1
ATOM 809 O O . HIS A 1 108 ? -1.355 -10.173 2.631 1.00 86.00 108 HIS A O 1
ATOM 815 N N . VAL A 1 109 ? -1.049 -8.665 4.276 1.00 87.56 109 VAL A N 1
ATOM 816 C CA . VAL A 1 109 ? -0.101 -7.845 3.524 1.00 87.56 109 VAL A CA 1
ATOM 817 C C . VAL A 1 109 ? 1.302 -8.335 3.845 1.00 87.56 109 VAL A C 1
ATOM 819 O O . VAL A 1 109 ? 1.652 -8.445 5.014 1.00 87.56 109 VAL A O 1
ATOM 822 N N . ARG A 1 110 ? 2.087 -8.637 2.812 1.00 89.12 110 ARG A N 1
ATOM 823 C CA . ARG A 1 110 ? 3.457 -9.140 2.958 1.00 89.12 110 ARG A CA 1
ATOM 824 C C . ARG A 1 110 ? 4.369 -8.589 1.878 1.00 89.12 110 ARG A C 1
ATOM 826 O O . ARG A 1 110 ? 3.920 -8.327 0.755 1.00 89.12 110 ARG A O 1
ATOM 833 N N . GLY A 1 111 ? 5.647 -8.441 2.194 1.00 87.56 111 GLY A N 1
ATOM 834 C CA . GLY A 1 111 ? 6.669 -8.163 1.198 1.00 87.56 111 GLY A CA 1
ATOM 835 C C . GLY A 1 111 ? 6.869 -9.345 0.248 1.00 87.56 111 GLY A C 1
ATOM 836 O O . GLY A 1 111 ? 6.663 -10.506 0.598 1.00 87.56 111 GLY A O 1
ATOM 837 N N . LEU A 1 112 ? 7.275 -9.056 -0.988 1.00 87.81 112 LEU A N 1
ATOM 838 C CA . LEU A 1 112 ? 7.861 -10.071 -1.857 1.00 87.81 112 LEU A CA 1
ATOM 839 C C . LEU A 1 112 ? 9.195 -10.532 -1.253 1.00 87.81 112 LEU A C 1
ATOM 841 O O . LEU A 1 112 ? 10.000 -9.686 -0.862 1.00 87.81 112 LEU A O 1
ATOM 845 N N . ASP A 1 113 ? 9.442 -11.842 -1.222 1.00 86.81 113 ASP A N 1
ATOM 846 C CA . ASP A 1 113 ? 10.671 -12.399 -0.651 1.00 86.81 113 ASP A CA 1
ATOM 847 C C . ASP A 1 113 ? 11.943 -11.814 -1.312 1.00 86.81 113 ASP A C 1
ATOM 849 O O . ASP A 1 113 ? 11.923 -11.450 -2.496 1.00 86.81 113 ASP A O 1
ATOM 853 N N . PRO A 1 114 ? 13.087 -11.757 -0.600 1.00 89.25 114 PRO A N 1
ATOM 854 C CA . PRO A 1 114 ? 14.302 -11.117 -1.112 1.00 89.25 114 PRO A CA 1
ATOM 855 C C . PRO A 1 114 ? 14.822 -11.707 -2.429 1.00 89.25 114 PRO A C 1
ATOM 857 O O . PRO A 1 114 ? 15.275 -10.973 -3.305 1.00 89.25 114 PRO A O 1
ATOM 860 N N . LEU A 1 115 ? 14.743 -13.033 -2.591 1.00 92.38 115 LEU A N 1
ATOM 861 C CA . LEU A 1 115 ? 15.207 -13.716 -3.800 1.00 92.38 115 LEU A CA 1
ATOM 862 C C . LEU A 1 115 ? 14.401 -13.298 -5.046 1.00 92.38 115 LEU A C 1
ATOM 864 O O . LEU A 1 115 ? 15.013 -12.812 -6.000 1.00 92.38 115 LEU A O 1
ATOM 868 N N . PRO A 1 116 ? 13.058 -13.424 -5.076 1.00 92.50 116 PRO A N 1
ATOM 869 C CA . PRO A 1 116 ? 12.280 -12.956 -6.217 1.00 92.50 116 PRO A CA 1
ATOM 870 C C . PRO A 1 116 ? 12.341 -11.433 -6.409 1.00 92.50 116 PRO A C 1
ATOM 872 O O . PRO A 1 116 ? 12.294 -10.996 -7.558 1.00 92.50 116 PRO A O 1
ATOM 875 N N . GLN A 1 117 ? 12.523 -10.624 -5.352 1.00 92.62 117 GLN A N 1
ATOM 876 C CA . GLN A 1 117 ? 12.839 -9.194 -5.519 1.00 92.62 117 GLN A CA 1
ATOM 877 C C . GLN A 1 117 ? 14.145 -8.992 -6.299 1.00 92.62 117 GLN A C 1
ATOM 879 O O . GLN A 1 117 ? 14.176 -8.243 -7.274 1.00 92.62 117 GLN A O 1
ATOM 884 N N . GLY A 1 118 ? 15.215 -9.693 -5.917 1.00 93.00 118 GLY A N 1
ATOM 885 C CA . GLY A 1 118 ? 16.507 -9.614 -6.600 1.00 93.00 118 GLY A CA 1
ATOM 886 C C . GLY A 1 118 ? 16.431 -10.058 -8.062 1.00 93.00 118 GLY A C 1
ATOM 887 O O . GLY A 1 118 ? 16.920 -9.359 -8.949 1.00 93.00 118 GLY A O 1
ATOM 888 N N . LEU A 1 119 ? 15.756 -11.178 -8.335 1.00 96.31 119 LEU A N 1
ATOM 889 C CA . LEU A 1 119 ? 15.553 -11.671 -9.702 1.00 96.31 119 LEU A CA 1
ATOM 890 C C . LEU A 1 119 ? 14.755 -10.680 -10.555 1.00 96.31 119 LEU A C 1
ATOM 892 O O . LEU A 1 119 ? 15.123 -10.413 -11.699 1.00 96.31 119 LEU A O 1
ATOM 896 N N . LEU A 1 120 ? 13.695 -10.091 -9.997 1.00 94.94 120 LEU A N 1
ATOM 897 C CA . LEU A 1 120 ? 12.904 -9.080 -10.691 1.00 94.94 120 LEU A CA 1
ATOM 898 C C . LEU A 1 120 ? 13.721 -7.810 -10.953 1.00 94.94 120 LEU A C 1
ATOM 900 O O . LEU A 1 120 ? 13.635 -7.246 -12.041 1.00 94.94 120 LEU A O 1
ATOM 904 N N . MET A 1 121 ? 14.559 -7.387 -10.006 1.00 96.12 121 MET A N 1
ATOM 905 C CA . MET A 1 121 ? 15.475 -6.262 -10.194 1.00 96.12 121 MET A CA 1
ATOM 906 C C . MET A 1 121 ? 16.446 -6.508 -11.358 1.00 96.12 121 MET A C 1
ATOM 908 O O . MET A 1 121 ? 16.616 -5.629 -12.203 1.00 96.12 121 MET A O 1
ATOM 912 N N . VAL A 1 122 ? 17.038 -7.705 -11.445 1.00 96.81 122 VAL A N 1
ATOM 913 C CA . VAL A 1 122 ? 17.921 -8.096 -12.558 1.00 96.81 122 VAL A CA 1
ATOM 914 C C . VAL A 1 122 ? 17.156 -8.133 -13.881 1.00 96.81 122 VAL A C 1
ATOM 916 O O . VAL A 1 122 ? 17.639 -7.600 -14.878 1.00 96.81 122 VAL A O 1
ATOM 919 N N . ALA A 1 123 ? 15.945 -8.693 -13.899 1.00 95.94 123 ALA A N 1
ATOM 920 C CA . ALA A 1 123 ? 15.104 -8.715 -15.095 1.00 95.94 123 ALA A CA 1
ATOM 921 C C . ALA A 1 123 ? 14.761 -7.294 -15.581 1.00 95.94 123 ALA A C 1
ATOM 923 O O . ALA A 1 123 ? 14.832 -7.007 -16.777 1.00 95.94 123 ALA A O 1
ATOM 924 N N . MET A 1 124 ? 14.458 -6.380 -14.657 1.00 96.56 124 MET A N 1
ATOM 925 C CA . MET A 1 124 ? 14.189 -4.973 -14.960 1.00 96.56 124 MET A CA 1
ATOM 926 C C . MET A 1 124 ? 15.444 -4.245 -15.460 1.00 96.56 124 MET A C 1
ATOM 928 O O . MET A 1 124 ? 15.377 -3.514 -16.446 1.00 96.56 124 MET A O 1
ATOM 932 N N . ALA A 1 125 ? 16.608 -4.488 -14.859 1.00 95.75 125 ALA A N 1
ATOM 933 C CA . ALA A 1 125 ? 17.887 -3.983 -15.356 1.00 95.75 125 ALA A CA 1
ATOM 934 C C . ALA A 1 125 ? 18.178 -4.466 -16.793 1.00 95.75 125 ALA A C 1
ATOM 936 O O . ALA A 1 125 ? 18.5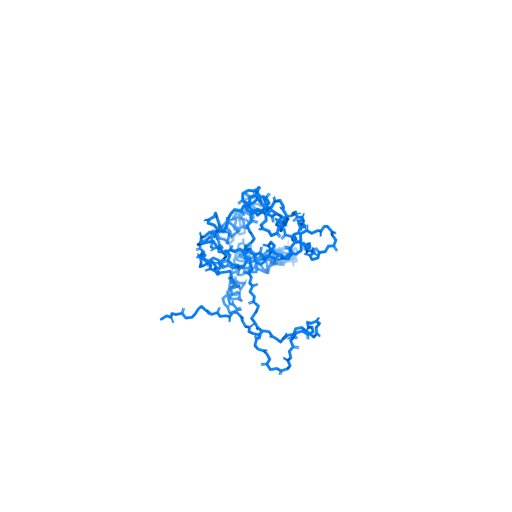19 -3.675 -17.676 1.00 95.75 125 ALA A O 1
ATOM 937 N N . ALA A 1 126 ? 17.979 -5.760 -17.054 1.00 94.88 126 ALA A N 1
ATOM 938 C CA . ALA A 1 126 ? 18.160 -6.350 -18.376 1.00 94.88 126 ALA A CA 1
ATOM 939 C C . ALA A 1 126 ? 17.194 -5.747 -19.406 1.00 94.88 126 ALA A C 1
ATOM 941 O O . ALA A 1 126 ? 17.615 -5.406 -20.510 1.00 94.88 126 ALA A O 1
ATOM 942 N N . ALA A 1 127 ? 15.925 -5.539 -19.044 1.00 93.56 127 ALA A N 1
ATOM 943 C CA . ALA A 1 127 ? 14.937 -4.899 -19.910 1.00 93.56 127 ALA A CA 1
ATOM 944 C C . ALA A 1 127 ? 15.318 -3.449 -20.267 1.00 93.56 127 ALA A C 1
ATOM 946 O O . ALA A 1 127 ? 15.183 -3.043 -21.425 1.00 93.56 127 ALA A O 1
ATOM 947 N N . GLY A 1 128 ? 15.838 -2.683 -19.300 1.00 91.31 128 GLY A N 1
ATOM 948 C CA . GLY A 1 128 ? 16.320 -1.315 -19.514 1.00 91.31 128 GLY A CA 1
ATOM 949 C C . GLY A 1 128 ? 17.489 -1.261 -20.499 1.00 91.31 128 GLY A C 1
ATOM 950 O O . GLY A 1 128 ? 17.482 -0.462 -21.442 1.00 91.31 128 GLY A O 1
ATOM 951 N N . GLY A 1 129 ? 18.459 -2.164 -20.336 1.00 90.75 129 GLY A N 1
ATOM 952 C CA . GLY A 1 129 ? 19.583 -2.294 -21.261 1.00 90.75 129 GLY A CA 1
ATOM 953 C C . GLY A 1 129 ? 19.186 -2.801 -22.646 1.00 90.75 129 GLY A C 1
ATOM 954 O O . GLY A 1 129 ? 19.591 -2.218 -23.654 1.00 90.75 129 GLY A O 1
ATOM 955 N N . TRP A 1 130 ? 18.326 -3.818 -22.715 1.00 90.19 130 TRP A N 1
ATOM 956 C CA . TRP A 1 130 ? 17.799 -4.362 -23.967 1.00 90.19 130 TRP A CA 1
ATOM 957 C C . TRP A 1 130 ? 17.105 -3.286 -24.805 1.00 90.19 130 TRP A C 1
ATOM 959 O O . TRP A 1 130 ? 17.414 -3.119 -25.987 1.00 90.19 130 TRP A O 1
ATOM 969 N N . LEU A 1 131 ? 16.221 -2.498 -24.180 1.00 88.12 131 LEU A N 1
ATOM 970 C CA . LEU A 1 131 ? 15.510 -1.403 -24.841 1.00 88.12 131 LEU A CA 1
ATOM 971 C C . LEU A 1 131 ? 16.467 -0.351 -25.416 1.00 88.12 131 LEU A C 1
ATOM 973 O O . LEU A 1 131 ? 16.149 0.302 -26.414 1.00 88.12 131 LEU A O 1
ATOM 977 N N . ARG A 1 132 ? 17.638 -0.175 -24.795 1.00 86.19 132 ARG A N 1
ATOM 978 C CA . ARG A 1 132 ? 18.641 0.780 -25.257 1.00 86.19 132 ARG A CA 1
ATOM 979 C C . ARG A 1 132 ? 19.521 0.238 -26.383 1.00 86.19 132 ARG A C 1
ATOM 981 O O . ARG A 1 132 ? 19.845 1.012 -27.281 1.00 86.19 132 ARG A O 1
ATOM 988 N N . LEU A 1 133 ? 19.890 -1.042 -26.345 1.00 84.12 133 LEU A N 1
ATOM 989 C CA . LEU A 1 133 ? 20.875 -1.638 -27.255 1.00 84.12 133 LEU A CA 1
ATOM 990 C C . LEU A 1 133 ? 20.260 -2.236 -28.531 1.00 84.12 133 LEU A C 1
ATOM 992 O O . LEU A 1 133 ? 20.824 -2.075 -29.608 1.00 84.12 133 LEU A O 1
ATOM 996 N N . PHE A 1 134 ? 19.097 -2.890 -28.451 1.00 75.50 134 PHE A N 1
ATOM 997 C CA . PHE A 1 134 ? 18.591 -3.733 -29.549 1.00 75.50 134 PHE A CA 1
ATOM 998 C C . PHE A 1 134 ? 17.675 -3.020 -30.560 1.00 75.50 134 PHE A C 1
ATOM 1000 O O . PHE A 1 134 ? 17.246 -3.619 -31.546 1.00 75.50 134 PHE A O 1
ATOM 1007 N N . ARG A 1 135 ? 17.353 -1.735 -30.357 1.00 67.94 135 ARG A N 1
ATOM 1008 C CA . ARG A 1 135 ? 16.513 -0.936 -31.277 1.00 67.94 135 ARG A CA 1
ATOM 1009 C C . ARG A 1 135 ? 17.131 0.448 -31.574 1.00 67.94 135 ARG A C 1
ATOM 1011 O O . ARG A 1 135 ? 16.477 1.465 -31.329 1.00 67.94 135 ARG A O 1
ATOM 1018 N N . PRO A 1 136 ? 18.371 0.531 -32.102 1.00 66.62 136 PRO A N 1
ATOM 1019 C CA . PRO A 1 136 ? 19.060 1.810 -32.310 1.00 66.62 136 PRO A CA 1
ATOM 1020 C C . PRO A 1 136 ? 18.350 2.718 -33.327 1.00 66.62 136 PRO A C 1
ATOM 1022 O O . PRO A 1 136 ? 18.342 3.934 -33.155 1.00 66.62 136 PRO A O 1
ATOM 1025 N N . ALA A 1 137 ? 17.676 2.133 -34.325 1.00 71.12 137 ALA A N 1
ATOM 1026 C CA . ALA A 1 137 ? 16.957 2.854 -35.380 1.00 71.12 137 ALA A CA 1
ATOM 1027 C C . ALA A 1 137 ? 15.593 3.441 -34.951 1.00 71.12 137 ALA A C 1
ATOM 1029 O O . ALA A 1 137 ? 14.923 4.096 -35.749 1.00 71.12 137 ALA A O 1
ATOM 1030 N N . MET A 1 138 ? 15.140 3.213 -33.710 1.00 81.31 138 MET A N 1
ATOM 1031 C CA . MET A 1 138 ? 13.887 3.807 -33.231 1.00 81.31 138 MET A CA 1
ATOM 1032 C C . MET A 1 138 ? 14.007 5.322 -33.077 1.00 81.31 138 MET A C 1
ATOM 1034 O O . MET A 1 138 ? 14.967 5.835 -32.495 1.00 81.31 138 MET A O 1
ATOM 1038 N N . ARG A 1 139 ? 12.958 6.041 -33.495 1.00 85.00 139 ARG A N 1
ATOM 1039 C CA . ARG A 1 139 ? 12.858 7.482 -33.248 1.00 85.00 139 ARG A CA 1
ATOM 1040 C C . ARG A 1 139 ? 12.934 7.756 -31.738 1.00 85.00 139 ARG A C 1
ATOM 1042 O O . ARG A 1 139 ? 12.323 7.026 -30.949 1.00 85.00 139 ARG A O 1
ATOM 1049 N N . PRO A 1 140 ? 13.608 8.838 -31.307 1.00 84.75 140 PRO A N 1
ATOM 1050 C CA . PRO A 1 140 ? 13.817 9.121 -29.887 1.00 84.75 140 PRO A CA 1
ATOM 1051 C C . PRO A 1 140 ? 12.501 9.260 -29.110 1.00 84.75 140 PRO A C 1
ATOM 1053 O O . PRO A 1 140 ? 12.426 8.835 -27.958 1.00 84.75 140 PRO A O 1
ATOM 1056 N N . LEU A 1 141 ? 11.452 9.796 -29.745 1.00 88.38 141 LEU A N 1
ATOM 1057 C CA . LEU A 1 141 ? 10.122 9.917 -29.149 1.00 88.38 141 LEU A CA 1
ATOM 1058 C C . LEU A 1 141 ? 9.465 8.550 -28.905 1.00 88.38 141 LEU A C 1
ATOM 1060 O O . LEU A 1 141 ? 8.989 8.300 -27.804 1.00 88.38 141 LEU A O 1
ATOM 1064 N N . GLN A 1 142 ? 9.494 7.646 -29.889 1.00 88.81 142 GLN A N 1
ATOM 1065 C CA . GLN A 1 142 ? 8.925 6.297 -29.758 1.00 88.81 142 GLN A CA 1
ATOM 1066 C C . GLN A 1 142 ? 9.594 5.523 -28.621 1.00 88.81 142 GLN A C 1
ATOM 1068 O O . GLN A 1 142 ? 8.919 4.890 -27.815 1.00 88.81 142 GLN A O 1
ATOM 1073 N N . ARG A 1 143 ? 10.920 5.639 -28.494 1.00 87.50 143 ARG A N 1
ATOM 1074 C CA . ARG A 1 143 ? 11.662 5.004 -27.401 1.00 87.50 143 ARG A CA 1
ATOM 1075 C C . ARG A 1 143 ? 11.274 5.569 -26.031 1.00 87.50 143 ARG A C 1
ATOM 1077 O O . ARG A 1 143 ? 11.087 4.801 -25.095 1.00 87.50 143 ARG A O 1
ATOM 1084 N N . ARG A 1 144 ? 11.119 6.893 -25.907 1.00 89.94 144 ARG A N 1
ATOM 1085 C CA . ARG A 1 144 ? 10.634 7.528 -24.666 1.00 89.94 144 ARG A CA 1
ATOM 1086 C C . ARG A 1 144 ? 9.218 7.067 -24.315 1.00 89.94 144 ARG A C 1
ATOM 1088 O O . ARG A 1 144 ? 8.968 6.751 -23.159 1.00 89.94 144 ARG A O 1
ATOM 1095 N N . LEU A 1 145 ? 8.328 6.973 -25.303 1.00 93.38 145 LEU A N 1
ATOM 1096 C CA . LEU A 1 145 ? 6.973 6.458 -25.102 1.00 93.38 145 LEU A CA 1
ATOM 1097 C C . LEU A 1 145 ? 6.983 5.000 -24.628 1.00 93.38 145 LEU A C 1
ATOM 1099 O O . LEU A 1 145 ? 6.233 4.674 -23.719 1.00 93.38 145 LEU A O 1
ATOM 1103 N N . LEU A 1 146 ? 7.862 4.147 -25.163 1.00 91.44 146 LEU A N 1
ATOM 1104 C CA . LEU A 1 146 ? 8.011 2.762 -24.697 1.00 91.44 146 LEU A CA 1
ATOM 1105 C C . LEU A 1 146 ? 8.525 2.670 -23.257 1.00 91.44 146 LEU A C 1
ATOM 1107 O O . LEU A 1 146 ? 8.020 1.855 -22.492 1.00 91.44 146 LEU A O 1
ATOM 1111 N N . VAL A 1 147 ? 9.489 3.515 -22.873 1.00 92.62 147 VAL A N 1
ATOM 1112 C CA . VAL A 1 147 ? 9.954 3.618 -21.478 1.00 92.62 147 VAL A CA 1
ATOM 1113 C C . VAL A 1 147 ? 8.784 3.976 -20.563 1.00 92.62 147 VAL A C 1
ATOM 1115 O O . VAL A 1 147 ? 8.529 3.269 -19.592 1.00 92.62 147 VAL A O 1
ATOM 1118 N N . VAL A 1 148 ? 8.045 5.040 -20.890 1.00 95.38 148 VAL A N 1
ATOM 1119 C CA . VAL A 1 148 ? 6.903 5.498 -20.086 1.00 95.38 148 VAL A CA 1
ATOM 1120 C C . VAL A 1 148 ? 5.814 4.427 -20.023 1.00 95.38 148 VAL A C 1
ATOM 1122 O O . VAL A 1 148 ? 5.347 4.103 -18.936 1.00 95.38 148 VAL A O 1
ATOM 1125 N N . ALA A 1 149 ? 5.454 3.826 -21.158 1.00 94.88 149 ALA A N 1
ATOM 1126 C CA . ALA A 1 149 ? 4.465 2.756 -21.218 1.00 94.88 149 ALA A CA 1
ATOM 1127 C C . ALA A 1 149 ? 4.888 1.534 -20.388 1.00 94.88 149 ALA A C 1
ATOM 1129 O O . ALA A 1 149 ? 4.066 0.982 -19.663 1.00 94.88 149 ALA A O 1
ATOM 1130 N N . GLY A 1 150 ? 6.167 1.146 -20.433 1.00 93.75 150 GLY A N 1
ATOM 1131 C CA . GLY A 1 150 ? 6.709 0.050 -19.630 1.00 93.75 150 GLY A CA 1
ATOM 1132 C C . GLY A 1 150 ? 6.655 0.332 -18.128 1.00 93.75 150 GLY A C 1
ATOM 1133 O O . GLY A 1 150 ? 6.227 -0.526 -17.360 1.00 93.75 150 GLY A O 1
ATOM 1134 N N . VAL A 1 151 ? 7.013 1.551 -17.709 1.00 95.94 151 VAL A N 1
ATOM 1135 C CA . VAL A 1 151 ? 6.905 1.982 -16.305 1.00 95.94 151 VAL A CA 1
ATOM 1136 C C . VAL A 1 151 ? 5.449 1.966 -15.839 1.00 95.94 151 VAL A C 1
ATOM 1138 O O . VAL A 1 151 ? 5.153 1.412 -14.782 1.00 95.94 151 VAL A O 1
ATOM 1141 N N . LEU A 1 152 ? 4.526 2.521 -16.630 1.00 96.94 152 LEU A N 1
ATOM 1142 C CA . LEU A 1 152 ? 3.100 2.539 -16.295 1.00 96.94 152 LEU A CA 1
ATOM 1143 C C . LEU A 1 152 ? 2.512 1.127 -16.221 1.00 96.94 152 LEU A C 1
ATOM 1145 O O . LEU A 1 152 ? 1.783 0.824 -15.279 1.00 96.94 152 LEU A O 1
ATOM 1149 N N . LEU A 1 153 ? 2.864 0.250 -17.165 1.00 95.94 153 LEU A N 1
ATOM 1150 C CA . LEU A 1 153 ? 2.445 -1.150 -17.154 1.00 95.94 153 LEU A CA 1
ATOM 1151 C C . LEU A 1 153 ? 2.962 -1.875 -15.906 1.00 95.94 153 LEU A C 1
ATOM 1153 O O . LEU A 1 153 ? 2.197 -2.569 -15.239 1.00 95.94 153 LEU A O 1
ATOM 1157 N N . TYR A 1 154 ? 4.235 -1.682 -15.555 1.00 95.56 154 TYR A N 1
ATOM 1158 C CA . TYR A 1 154 ? 4.830 -2.261 -14.352 1.00 95.56 154 TYR A CA 1
ATOM 1159 C C . TYR A 1 154 ? 4.122 -1.792 -13.070 1.00 95.56 154 TYR A C 1
ATOM 1161 O O . TYR A 1 154 ? 3.800 -2.605 -12.198 1.00 95.56 154 TYR A O 1
ATOM 1169 N N . LEU A 1 155 ? 3.830 -0.492 -12.964 1.00 96.06 155 LEU A N 1
ATOM 1170 C CA . LEU A 1 155 ? 3.093 0.070 -11.830 1.00 96.06 155 LEU A CA 1
ATOM 1171 C C . LEU A 1 155 ? 1.664 -0.481 -11.756 1.00 96.06 155 LEU A C 1
ATOM 1173 O O . LEU A 1 155 ? 1.234 -0.902 -10.684 1.00 96.06 155 LEU A O 1
ATOM 1177 N N . ALA A 1 156 ? 0.953 -0.546 -12.884 1.00 96.38 156 ALA A N 1
ATOM 1178 C CA . ALA A 1 156 ? -0.397 -1.101 -12.949 1.00 96.38 156 ALA A CA 1
ATOM 1179 C C . ALA A 1 156 ? -0.431 -2.577 -12.520 1.00 96.38 156 ALA A C 1
ATOM 1181 O O . ALA A 1 156 ? -1.276 -2.966 -11.712 1.00 96.38 156 ALA A O 1
ATOM 1182 N N . LEU A 1 157 ? 0.520 -3.387 -12.998 1.00 95.62 157 LEU A N 1
ATOM 1183 C CA . LEU A 1 157 ? 0.660 -4.787 -12.593 1.00 95.62 157 LEU A CA 1
ATOM 1184 C C . LEU A 1 157 ? 0.967 -4.915 -11.100 1.00 95.62 157 LEU A C 1
ATOM 1186 O O . LEU A 1 157 ? 0.361 -5.740 -10.423 1.00 95.62 157 LEU A O 1
ATOM 1190 N N . THR A 1 158 ? 1.851 -4.072 -10.566 1.00 94.19 158 THR A N 1
ATOM 1191 C CA . THR A 1 158 ? 2.178 -4.081 -9.134 1.00 94.19 158 THR A CA 1
ATOM 1192 C C . THR A 1 158 ? 0.951 -3.758 -8.278 1.00 94.19 158 THR A C 1
ATOM 1194 O O . THR A 1 158 ? 0.681 -4.457 -7.303 1.00 94.19 158 THR A O 1
ATOM 1197 N N . ILE A 1 159 ? 0.167 -2.744 -8.663 1.00 93.56 159 ILE A N 1
ATOM 1198 C CA . ILE A 1 159 ? -1.082 -2.379 -7.977 1.00 93.56 159 ILE A CA 1
ATOM 1199 C C . ILE A 1 159 ? -2.089 -3.532 -8.039 1.00 93.56 159 ILE A C 1
ATOM 1201 O O . ILE A 1 159 ? -2.700 -3.867 -7.025 1.00 93.56 159 ILE A O 1
ATOM 1205 N N . LEU A 1 160 ? -2.245 -4.165 -9.206 1.00 94.94 160 LEU A N 1
ATOM 1206 C CA . LEU A 1 160 ? -3.145 -5.303 -9.385 1.00 94.94 160 LEU A CA 1
ATOM 1207 C C . LEU A 1 160 ? -2.745 -6.484 -8.491 1.00 94.94 160 LEU A C 1
ATOM 1209 O O . LEU A 1 160 ? -3.598 -7.072 -7.824 1.00 94.94 160 LEU A O 1
ATOM 1213 N N . ILE A 1 161 ? -1.453 -6.817 -8.456 1.00 93.56 161 ILE A N 1
ATOM 1214 C CA . ILE A 1 161 ? -0.926 -7.909 -7.635 1.00 93.56 161 ILE A CA 1
ATOM 1215 C C . ILE A 1 161 ? -1.124 -7.597 -6.147 1.00 93.56 161 ILE A C 1
ATOM 1217 O O . ILE A 1 161 ? -1.590 -8.459 -5.402 1.00 93.56 161 ILE A O 1
ATOM 1221 N N . TYR A 1 162 ? -0.864 -6.363 -5.715 1.00 91.69 162 TYR A N 1
ATOM 1222 C CA . TYR A 1 162 ? -1.134 -5.934 -4.343 1.00 91.69 162 TYR A CA 1
ATOM 1223 C C . TYR A 1 162 ? -2.625 -6.044 -3.982 1.00 91.69 162 TYR A C 1
ATOM 1225 O O . TYR A 1 162 ? -2.978 -6.589 -2.934 1.00 91.69 162 TYR A O 1
ATOM 1233 N N . ALA A 1 163 ? -3.517 -5.567 -4.854 1.00 89.69 163 ALA A N 1
ATOM 1234 C CA . ALA A 1 163 ? -4.956 -5.579 -4.605 1.00 89.69 163 ALA A CA 1
ATOM 1235 C C . ALA A 1 163 ? -5.515 -7.004 -4.484 1.00 89.69 163 ALA A C 1
ATOM 1237 O O . ALA A 1 163 ? -6.396 -7.245 -3.658 1.00 89.69 163 ALA A O 1
ATOM 1238 N N . ARG A 1 164 ? -4.994 -7.944 -5.284 1.00 90.25 164 ARG A N 1
ATOM 1239 C CA . ARG A 1 164 ? -5.449 -9.341 -5.325 1.00 90.25 164 ARG A CA 1
ATOM 1240 C C . ARG A 1 164 ? -4.792 -10.243 -4.283 1.00 90.25 164 ARG A C 1
ATOM 1242 O O . ARG A 1 164 ? -5.470 -11.113 -3.753 1.00 90.25 164 ARG A O 1
ATOM 1249 N N . TYR A 1 165 ? -3.501 -10.056 -4.014 1.00 89.69 165 TYR A N 1
ATOM 1250 C CA . TYR A 1 165 ? -2.691 -11.013 -3.250 1.00 89.69 165 TYR A CA 1
ATOM 1251 C C . TYR A 1 165 ? -2.032 -10.420 -1.999 1.00 89.69 165 TYR A C 1
ATOM 1253 O O . TYR A 1 165 ? -1.326 -11.141 -1.300 1.00 89.69 165 TYR A O 1
ATOM 1261 N N . GLY A 1 166 ? -2.200 -9.119 -1.729 1.00 87.69 166 GLY A N 1
ATOM 1262 C CA . GLY A 1 166 ? -1.569 -8.452 -0.583 1.00 87.69 166 GLY A CA 1
ATOM 1263 C C . GLY A 1 166 ? -0.044 -8.341 -0.687 1.00 87.69 166 GLY A C 1
ATOM 1264 O O . GLY A 1 166 ? 0.620 -8.056 0.304 1.00 87.69 166 GLY A O 1
ATOM 1265 N N . LEU A 1 167 ? 0.525 -8.565 -1.872 1.00 91.38 167 LEU A N 1
ATOM 1266 C CA . LEU A 1 167 ? 1.968 -8.647 -2.072 1.00 91.38 167 LEU A CA 1
ATOM 1267 C C . LEU A 1 167 ? 2.559 -7.276 -2.420 1.00 91.38 167 LEU A C 1
ATOM 1269 O O . LEU A 1 167 ? 2.158 -6.652 -3.406 1.00 91.38 167 LEU A O 1
ATOM 1273 N N . LEU A 1 168 ? 3.520 -6.817 -1.623 1.00 90.50 168 LEU A N 1
ATOM 1274 C CA . LEU A 1 168 ? 4.219 -5.549 -1.810 1.00 90.50 168 LEU A CA 1
ATOM 1275 C C . LEU A 1 168 ? 5.567 -5.749 -2.503 1.00 90.50 168 LEU A C 1
ATOM 1277 O O . LEU A 1 168 ? 6.359 -6.619 -2.146 1.00 90.50 168 LEU A O 1
ATOM 1281 N N . PHE A 1 169 ? 5.839 -4.896 -3.487 1.00 91.12 169 PHE A N 1
ATOM 1282 C CA . PHE A 1 169 ? 7.075 -4.902 -4.261 1.00 91.12 169 PHE A CA 1
ATOM 1283 C C . PHE A 1 169 ? 7.906 -3.687 -3.891 1.00 91.12 169 PHE A C 1
ATOM 1285 O O . PHE A 1 169 ? 7.371 -2.594 -3.704 1.00 91.12 169 PHE A O 1
ATOM 1292 N N . ASN A 1 170 ? 9.225 -3.848 -3.908 1.00 90.44 170 ASN A N 1
ATOM 1293 C CA . ASN A 1 170 ? 10.138 -2.727 -3.778 1.00 90.44 170 ASN A CA 1
ATOM 1294 C C . ASN A 1 170 ? 10.308 -1.990 -5.123 1.00 90.44 170 ASN A C 1
ATOM 1296 O O . ASN A 1 170 ? 11.343 -2.059 -5.789 1.00 90.44 170 ASN A O 1
ATOM 1300 N N . THR A 1 171 ? 9.236 -1.325 -5.564 1.00 91.31 171 THR A N 1
ATOM 1301 C CA . THR A 1 171 ? 9.124 -0.713 -6.900 1.00 91.31 171 THR A CA 1
ATOM 1302 C C . THR A 1 171 ? 10.224 0.304 -7.186 1.00 91.31 171 THR A C 1
ATOM 1304 O O . THR A 1 171 ? 10.681 0.389 -8.325 1.00 91.31 171 THR A O 1
ATOM 1307 N N . ALA A 1 172 ? 10.688 1.031 -6.165 1.00 92.38 172 ALA A N 1
ATOM 1308 C CA . ALA A 1 172 ? 11.759 2.015 -6.288 1.00 92.38 172 ALA A CA 1
ATOM 1309 C C . ALA A 1 172 ? 13.064 1.387 -6.797 1.00 92.38 172 ALA A C 1
ATOM 1311 O O . ALA A 1 172 ? 13.681 1.922 -7.716 1.00 92.38 172 ALA A O 1
ATOM 1312 N N . TYR A 1 173 ? 13.452 0.223 -6.268 1.00 93.25 173 TYR A N 1
ATOM 1313 C CA . TYR A 1 173 ? 14.674 -0.467 -6.692 1.00 93.25 173 TYR A CA 1
ATOM 1314 C C . TYR A 1 173 ? 14.526 -1.066 -8.087 1.00 93.25 173 TYR A C 1
ATOM 1316 O O . TYR A 1 173 ? 15.434 -0.952 -8.905 1.00 93.25 173 TYR A O 1
ATOM 1324 N N . HIS A 1 174 ? 13.368 -1.649 -8.398 1.00 95.12 174 HIS A N 1
ATOM 1325 C CA . HIS A 1 174 ? 13.114 -2.228 -9.716 1.00 95.12 174 HIS A CA 1
ATOM 1326 C C . HIS A 1 174 ? 13.116 -1.162 -10.824 1.00 95.12 174 HIS A C 1
ATOM 1328 O O . HIS A 1 174 ? 13.781 -1.323 -11.849 1.00 95.12 174 HIS A O 1
ATOM 1334 N N . LEU A 1 175 ? 12.413 -0.046 -10.603 1.00 95.69 175 LEU A N 1
ATOM 1335 C CA . LEU A 1 175 ? 12.391 1.084 -11.533 1.00 95.69 175 LEU A CA 1
ATOM 1336 C C . LEU A 1 175 ? 13.746 1.790 -11.594 1.00 95.69 175 LEU A C 1
ATOM 1338 O O . LEU A 1 175 ? 14.189 2.155 -12.682 1.00 95.69 175 LEU A O 1
ATOM 1342 N N . GLY A 1 176 ? 14.425 1.936 -10.455 1.00 95.62 176 GLY A N 1
ATOM 1343 C CA . GLY A 1 176 ? 15.782 2.465 -10.386 1.00 95.62 176 GLY A CA 1
ATOM 1344 C C . GLY A 1 176 ? 16.748 1.647 -11.239 1.00 95.62 176 GLY A C 1
ATOM 1345 O O . GLY A 1 176 ? 17.433 2.210 -12.086 1.00 95.62 176 GLY A O 1
ATOM 1346 N N . ALA A 1 177 ? 16.739 0.321 -11.098 1.00 95.06 177 ALA A N 1
ATOM 1347 C CA . ALA A 1 177 ? 17.575 -0.583 -11.884 1.00 95.06 177 ALA A CA 1
ATOM 1348 C C . ALA A 1 177 ? 17.295 -0.474 -13.394 1.00 95.06 177 ALA A C 1
ATOM 1350 O O . ALA A 1 177 ? 18.228 -0.355 -14.193 1.00 95.06 177 ALA A O 1
ATOM 1351 N N . PHE A 1 178 ? 16.021 -0.439 -13.795 1.00 95.75 178 PHE A N 1
ATOM 1352 C CA . PHE A 1 178 ? 15.616 -0.265 -15.194 1.00 95.75 178 PHE A CA 1
ATOM 1353 C C . PHE A 1 178 ? 16.067 1.081 -15.782 1.00 95.75 178 PHE A C 1
ATOM 1355 O O . PHE A 1 178 ? 16.669 1.131 -16.855 1.00 95.75 178 PHE A O 1
ATOM 1362 N N . LEU A 1 179 ? 15.798 2.188 -15.086 1.00 95.12 179 LEU A N 1
ATOM 1363 C CA . LEU A 1 179 ? 16.115 3.529 -15.580 1.00 95.12 179 LEU A CA 1
ATOM 1364 C C . LEU A 1 179 ? 17.623 3.797 -15.578 1.00 95.12 179 LEU A C 1
ATOM 1366 O O . LEU A 1 179 ? 18.139 4.381 -16.532 1.00 95.12 179 LEU A O 1
ATOM 1370 N N . LEU A 1 180 ? 18.330 3.346 -14.539 1.00 95.38 180 LEU A N 1
ATOM 1371 C CA . LEU A 1 180 ? 19.774 3.515 -14.409 1.00 95.38 180 LEU A CA 1
ATOM 1372 C C . LEU A 1 180 ? 20.514 2.774 -15.525 1.00 95.38 180 LEU A C 1
ATOM 1374 O O . LEU A 1 180 ? 21.366 3.363 -16.185 1.00 95.38 180 LEU A O 1
ATOM 1378 N N . THR A 1 181 ? 20.157 1.514 -15.790 1.00 94.25 181 THR A N 1
ATOM 1379 C CA . THR A 1 181 ? 20.760 0.741 -16.890 1.00 94.25 181 THR A CA 1
ATOM 1380 C C . THR A 1 181 ? 20.439 1.335 -18.256 1.00 94.25 181 THR A C 1
ATOM 1382 O O . THR A 1 181 ? 21.344 1.496 -19.077 1.00 94.25 181 THR A O 1
ATOM 1385 N N . TYR A 1 182 ? 19.186 1.741 -18.487 1.00 91.44 182 TYR A N 1
ATOM 1386 C CA . TYR A 1 182 ? 18.784 2.427 -19.715 1.00 91.44 182 TYR A CA 1
ATOM 1387 C C . TYR A 1 182 ? 19.588 3.720 -19.948 1.00 91.44 182 TYR A C 1
ATOM 1389 O O . TYR A 1 182 ? 20.008 4.007 -21.077 1.00 91.44 182 TYR A O 1
ATOM 1397 N N . TRP A 1 183 ? 19.822 4.505 -18.891 1.00 92.81 183 TRP A N 1
ATOM 1398 C CA . TRP A 1 183 ? 20.586 5.750 -18.959 1.00 92.81 183 TRP A CA 1
ATOM 1399 C C . TRP A 1 183 ? 22.086 5.508 -19.168 1.00 92.81 183 TRP A C 1
ATOM 1401 O O . TRP A 1 183 ? 22.661 6.084 -20.094 1.00 92.81 183 TRP A O 1
ATOM 1411 N N . LEU A 1 184 ? 22.706 4.632 -18.368 1.00 93.19 184 LEU A N 1
ATOM 1412 C CA . LEU A 1 184 ? 24.141 4.328 -18.428 1.00 93.19 184 LEU A CA 1
ATOM 1413 C C . LEU A 1 184 ? 24.550 3.796 -19.800 1.00 93.19 184 LEU A C 1
ATOM 1415 O O . LEU A 1 184 ? 25.436 4.357 -20.444 1.00 93.19 184 LEU A O 1
ATOM 1419 N N . LEU A 1 185 ? 23.857 2.768 -20.294 1.00 90.06 185 LEU A N 1
ATOM 1420 C CA . LEU A 1 185 ? 24.134 2.204 -21.618 1.00 90.06 185 LEU A CA 1
ATOM 1421 C C . LEU A 1 185 ? 23.856 3.217 -22.725 1.00 90.06 185 LEU A C 1
ATOM 1423 O O . LEU A 1 185 ? 24.521 3.231 -23.759 1.00 90.06 185 LEU A O 1
ATOM 1427 N N . GLY A 1 186 ? 22.903 4.117 -22.495 1.00 86.31 186 GLY A N 1
ATOM 1428 C CA . GLY A 1 186 ? 22.615 5.178 -23.433 1.00 86.31 186 GLY A CA 1
ATOM 1429 C C . GLY A 1 186 ? 23.696 6.236 -23.538 1.00 86.31 186 GLY A C 1
ATOM 1430 O O . GLY A 1 186 ? 23.925 6.736 -24.641 1.00 86.31 186 GLY A O 1
ATOM 1431 N N . ARG A 1 187 ? 24.347 6.547 -22.417 1.00 88.06 187 ARG A N 1
ATOM 1432 C CA . ARG A 1 187 ? 25.507 7.431 -22.354 1.00 88.06 187 ARG A CA 1
ATOM 1433 C C . ARG A 1 187 ? 26.723 6.776 -23.002 1.00 88.06 187 ARG A C 1
ATOM 1435 O O . ARG A 1 187 ? 27.344 7.402 -23.850 1.00 88.06 187 ARG A O 1
ATOM 1442 N N . LEU A 1 188 ? 26.997 5.511 -22.678 1.00 88.19 188 LEU A N 1
ATOM 1443 C CA . LEU A 1 188 ? 28.108 4.750 -23.260 1.00 88.19 188 LEU A CA 1
ATOM 1444 C C . LEU A 1 188 ? 27.998 4.645 -24.788 1.00 88.19 188 LEU A C 1
ATOM 1446 O O . LEU A 1 188 ? 28.972 4.910 -25.485 1.00 88.19 188 LEU A O 1
ATOM 1450 N N . ALA A 1 189 ? 26.806 4.353 -25.318 1.00 83.12 189 ALA A N 1
ATOM 1451 C CA . ALA A 1 189 ? 26.582 4.294 -26.763 1.00 83.12 189 ALA A CA 1
ATOM 1452 C C . ALA A 1 189 ? 26.807 5.650 -27.465 1.00 83.12 189 ALA A C 1
ATOM 1454 O O . ALA A 1 189 ? 27.315 5.688 -28.581 1.00 83.12 189 ALA A O 1
ATOM 1455 N N . ALA A 1 190 ? 26.451 6.766 -26.819 1.00 80.31 190 ALA A N 1
ATOM 1456 C CA . ALA A 1 190 ? 26.672 8.103 -27.373 1.00 80.31 190 ALA A CA 1
ATOM 1457 C C . ALA A 1 190 ? 28.154 8.517 -27.322 1.00 80.31 190 ALA A C 1
ATOM 1459 O O . ALA A 1 190 ? 28.661 9.091 -28.280 1.00 80.31 190 ALA A O 1
ATOM 1460 N N . SER A 1 191 ? 28.854 8.197 -26.229 1.00 79.12 191 SER A N 1
ATOM 1461 C CA . SER A 1 191 ? 30.289 8.467 -26.082 1.00 79.12 191 SER A CA 1
ATOM 1462 C C . SER A 1 191 ? 31.145 7.621 -27.027 1.00 79.12 191 SER A C 1
ATOM 1464 O O . SER A 1 191 ? 32.100 8.142 -27.589 1.00 79.12 191 SER A O 1
ATOM 1466 N N . GLY A 1 192 ? 30.784 6.353 -27.256 1.00 72.00 192 GLY A N 1
ATOM 1467 C CA . GLY A 1 192 ? 31.468 5.494 -28.229 1.00 72.00 192 GLY A CA 1
ATOM 1468 C C . GLY A 1 192 ? 31.303 5.967 -29.678 1.00 72.00 192 GLY A C 1
ATOM 1469 O O . GLY A 1 192 ? 32.239 5.864 -30.460 1.00 72.00 192 GLY A O 1
ATOM 1470 N N . ALA A 1 193 ? 30.151 6.551 -30.027 1.00 61.00 193 ALA A N 1
ATOM 1471 C CA . ALA A 1 193 ? 29.916 7.113 -31.360 1.00 61.00 193 ALA A CA 1
ATOM 1472 C C . ALA A 1 193 ? 30.687 8.424 -31.621 1.00 61.00 193 ALA A C 1
ATOM 1474 O O . ALA A 1 193 ? 30.990 8.729 -32.768 1.00 61.00 193 ALA A O 1
ATOM 1475 N N . ALA A 1 194 ? 31.017 9.194 -30.578 1.00 58.38 194 ALA A N 1
ATOM 1476 C CA . ALA A 1 194 ? 31.752 10.458 -30.696 1.00 58.38 194 ALA A CA 1
ATOM 1477 C C . ALA A 1 194 ? 33.285 10.291 -30.784 1.00 58.38 194 ALA A C 1
ATOM 1479 O O . ALA A 1 194 ? 33.981 11.268 -31.038 1.00 58.38 194 ALA A O 1
ATOM 1480 N N . GLY A 1 195 ? 33.808 9.081 -30.551 1.00 52.25 195 GLY A N 1
ATOM 1481 C CA . GLY A 1 195 ? 35.243 8.765 -30.575 1.00 52.25 195 GLY A CA 1
ATOM 1482 C C . GLY A 1 195 ? 35.683 7.847 -31.721 1.00 52.25 195 GLY A C 1
ATOM 1483 O O . GLY A 1 195 ? 36.789 7.316 -31.661 1.00 52.25 195 GLY A O 1
ATOM 1484 N N . GLY A 1 196 ? 34.830 7.605 -32.723 1.00 43.91 196 GLY A N 1
ATOM 1485 C CA . GLY A 1 196 ? 35.210 6.843 -33.919 1.00 43.91 196 GLY A CA 1
ATOM 1486 C C . GLY A 1 196 ? 36.216 7.623 -34.782 1.00 43.91 196 GLY A C 1
ATOM 1487 O O . GLY A 1 196 ? 36.114 8.850 -34.828 1.00 43.91 196 GLY A O 1
ATOM 1488 N N . PRO A 1 197 ? 37.191 6.953 -35.429 1.00 44.72 197 PRO A N 1
ATOM 1489 C CA . PRO A 1 197 ? 38.211 7.630 -36.223 1.00 44.72 197 PRO A CA 1
ATOM 1490 C C . PRO A 1 197 ? 37.555 8.438 -37.346 1.00 44.72 197 PRO A C 1
ATOM 1492 O O . PRO A 1 197 ? 36.642 7.959 -38.017 1.00 44.72 197 PRO A O 1
ATOM 1495 N N . ALA A 1 198 ? 38.005 9.684 -37.499 1.00 47.34 198 ALA A N 1
ATOM 1496 C CA . ALA A 1 198 ? 37.746 10.474 -38.689 1.00 47.34 198 ALA A CA 1
ATOM 1497 C C . ALA A 1 198 ? 38.602 9.885 -39.816 1.00 47.34 198 ALA A C 1
ATOM 1499 O O . ALA A 1 198 ? 39.827 10.004 -39.762 1.00 47.34 198 ALA A O 1
ATOM 1500 N N . ASP A 1 199 ? 37.950 9.218 -40.765 1.00 45.28 199 ASP A N 1
ATO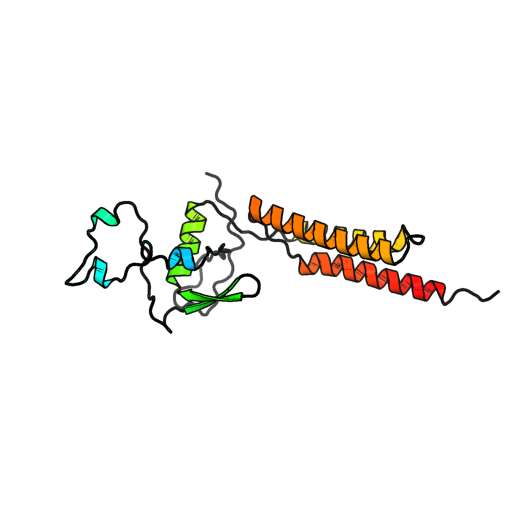M 1501 C CA . ASP A 1 199 ? 38.515 8.980 -42.096 1.00 45.28 199 ASP A CA 1
ATOM 1502 C C . ASP A 1 199 ? 38.430 10.272 -42.926 1.00 45.28 199 ASP A C 1
ATOM 1504 O O . ASP A 1 199 ? 37.364 10.940 -42.880 1.00 45.28 199 ASP A O 1
#

Foldseek 3Di:
DDDPPQDDFDPDDPPPPPDDPPDGDTDADFDADDPCVCVPPLNDDDPCLCPNPPNVDDPVVCPPHDDFDDDPDPPPQWDWDDDPPDTDIDHVSSRVVRVVVCVVVVNGADEDDPVVLVVLLVVLLVQLQCLQPVCVVDDPVVSVVVLVVVLVVVVVVQVVCCVPPNYHHPSVSSNCSNNVSNVVNNVVVVVVVVPDDDD

Sequence (199 aa):
VVRPPVERSGQARSDCPLLTAGDEVAETLIRLAPIEAWRAPARRLDYEQIAGPAATITGGQLAGQIVLVGDGRAGSDEFRVLRGVRSELRHGVELHADLVNNLLQGVHVRGLDPLPQGLLMVAMAAAGGWLRLFRPAMRPLQRRLLVVAGVLLYLALTILIYARYGLLFNTAYHLGAFLLTYWLLGRLAASGAAGGPAD

Secondary structure (DSSP, 8-state):
-------------TT-TT--TT------BPPPPPHHHHHSTTT---HHHHHSTT--S-GGGGTT--------STTSSEEEEEETTEEEEEEHHHHHHHHHHHHHTT--BEEPPHHHHHHHHHHHHHHHHHHHHS-TTS-HHHHHHHHHHHHHHHHHHHHHHHHHH-EE--HHHHHHHHHHHHHHHHHHHHHHHTTS---

pLDDT: mean 83.0, std 14.88, range [30.03, 96.94]

Radius of gyration: 25.64 Å; chains: 1; bounding box: 67×40×77 Å